Protein AF-0000000066664751 (afdb_homodimer)

Foldseek 3Di:
DPPPPPPPPWDWDWAWDADPQETWWIWIFQDDDDDLVVVLVVQLVVQLVLLDPRHHDFKWKWFWDQDDDPDDDPRTRTIIGTDFHCDDPGHQAFQQCQVPPGQKMKIKGYLVRDDDPDPVQSSKIKMKMWGDADVVVVAAIKMKIWIAHNVSDTPDIDIDTRDDQCPDPRSVSVVRNNHD/DPPPPPPPPWDWDWAWDADPQETWWIWIFQDDDDDLVSVLVVQLVVQLVLLDPRHHDFKWKWFWDQDDDPDDDPRTRTIIGTDFHCDDPGHAAFQQCQVPPGQKMKIKGYLVRDDDPDPVQSSKIKMKMWGDADVVVVAAIKMKIWIDHNVSDTPDIDIDTRDDQVPDPRSVSVVRNNHD

Secondary structure (DSSP, 8-state):
-------TTPPPEEEEEEETTEEEEEEEESS---SHHHHHHHHHHHHHHHTSTTT--S-EEEEEE-PPPSSPPTTEEEEEEEEEESSSTTBPPTTTTSSS--S-EEEEE-GGG---SSGGGTT-EEEEEEE---GGGTPPPEEEEEEE-TTS-EEEEEEEES--GGGSHHHHHHHHHH--/-------TTPPPEEEEEEETTEEEEEEEESS---SHHHHHHHHHHHHHHHTSTTT--S-EEEEEE-PPPSSPPTTEEEEEEEEEESSSTTBPPTTTTSSS--S-EEEEE-GGG---SSGGGTT-EEEEEEE---GGGTPPPEEEEEEE-TTS-EEEEEEEES--GGGSHHHHHHHHHH--

Organism: Nocardia brasiliensis (strain ATCC 700358 / HUJEG-1) (NCBI:txid1133849)

Sequence (360 aa):
MTGGTMRTNEPIGITPFQARGSLRGFVISGRWPDTTKEWAQVLVLAVRVASMPGLLATSTVFGVREDLPDDPAPGTVGLVMAEGTVLGEEALTPGRFAGHVPTALLMLHPPSETKPTLPECAGAASGCVLLPGVPHLGLEHRAAWAEAESDGTVTSLVSRVGLDPISDPDTAVLAMLLAAMTGGTMRTNEPIGITPFQARGSLRGFVISGRWPDTTKEWAQVLVLAVRVASMPGLLATSTVFGVREDLPDDPAPGTVGLVMAEGTVLGEEALTPGRFAGHVPTALLMLHPPSETKPTLPECAGAASGCVLLPGVPHLGLEHRAAWAEAESDGTVTSLVSRVGLDPISDPDTAVLAMLLAA

Solvent-accessible surface area (backbone atoms only — not comparable to full-atom values): 19140 Å² total; per-residue (Å²): 133,81,72,75,72,76,65,88,79,58,66,66,43,77,42,77,45,63,55,97,66,28,59,41,33,30,42,30,20,65,43,77,72,86,46,70,68,48,44,41,52,52,46,46,53,51,16,27,54,28,20,35,88,68,30,35,90,53,48,33,32,28,36,52,35,70,74,68,65,97,79,59,61,89,56,56,56,28,34,36,32,58,72,34,24,74,61,72,95,56,33,63,54,75,26,71,28,38,92,60,70,50,76,35,38,33,38,40,18,12,28,93,68,33,82,52,81,44,87,90,38,66,56,20,5,19,32,37,40,40,33,68,36,45,64,94,74,69,35,53,30,30,38,28,37,33,28,14,24,62,91,61,50,70,67,30,30,47,60,44,72,62,56,63,48,75,79,37,74,68,45,29,54,54,45,40,25,44,35,114,134,81,72,76,71,78,65,88,78,59,66,66,42,78,41,77,44,65,56,98,66,28,60,40,34,31,43,30,20,64,42,78,72,87,47,71,67,47,44,42,52,51,46,45,53,51,16,26,53,29,20,35,86,66,30,35,91,53,46,33,33,28,35,50,34,70,75,67,66,97,78,59,62,89,55,57,56,26,34,36,32,59,71,32,25,75,62,72,94,57,32,63,53,75,25,71,28,37,90,60,71,50,75,35,39,33,39,38,20,12,29,92,67,33,82,51,82,43,87,89,38,67,56,20,4,20,32,38,40,40,33,69,37,46,63,94,74,68,35,52,31,30,37,29,39,34,28,15,23,62,88,60,50,72,69,30,30,48,57,44,71,61,55,64,48,74,79,36,73,67,45,29,54,53,46,40,25,45,37,113

Structure (mmCIF, N/CA/C/O backbone):
data_AF-0000000066664751-model_v1
#
loop_
_entity.id
_entity.type
_entity.pdbx_description
1 polymer Peptidase
#
loop_
_atom_site.group_PDB
_atom_site.id
_atom_site.type_symbol
_atom_site.label_atom_id
_atom_site.label_alt_id
_atom_site.label_comp_id
_atom_site.label_asym_id
_atom_site.label_entity_id
_atom_site.label_seq_id
_atom_site.pdbx_PDB_ins_code
_atom_site.Cartn_x
_atom_site.Cartn_y
_atom_site.Cartn_z
_atom_site.occupancy
_atom_site.B_iso_or_equiv
_atom_site.auth_seq_id
_atom_site.auth_comp_id
_atom_site.auth_asym_id
_atom_site.auth_atom_id
_atom_site.pdbx_PDB_model_num
ATOM 1 N N . MET A 1 1 ? -33.531 27.375 0.125 1 27.02 1 MET A N 1
ATOM 2 C CA . MET A 1 1 ? -32.75 26.422 0.915 1 27.02 1 MET A CA 1
ATOM 3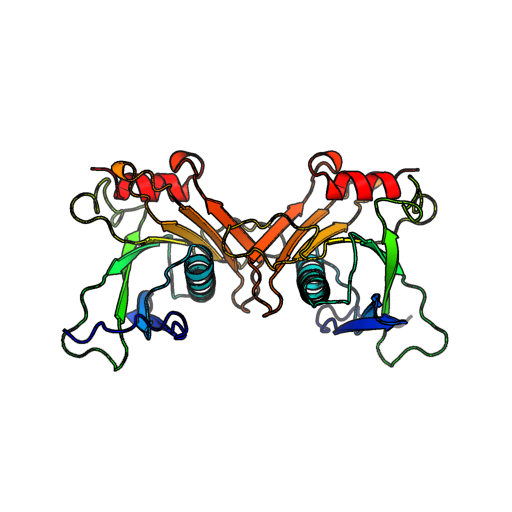 C C . MET A 1 1 ? -32.188 25.328 0.032 1 27.02 1 MET A C 1
ATOM 5 O O . MET A 1 1 ? -32.875 24.344 -0.264 1 27.02 1 MET A O 1
ATOM 9 N N . THR A 1 2 ? -31.594 25.719 -1.111 1 31.39 2 THR A N 1
ATOM 10 C CA . THR A 1 2 ? -31.031 24.859 -2.15 1 31.39 2 THR A CA 1
ATOM 11 C C . THR A 1 2 ? -29.984 23.922 -1.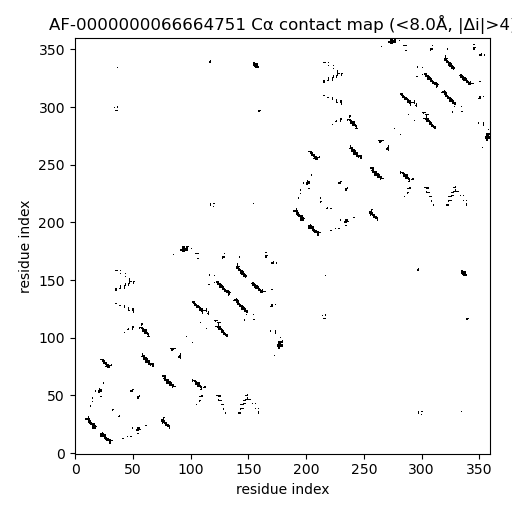566 1 31.39 2 THR A C 1
ATOM 13 O O . THR A 1 2 ? -29.031 24.375 -0.927 1 31.39 2 THR A O 1
ATOM 16 N N . GLY A 1 3 ? -30.469 22.797 -0.986 1 28.88 3 GLY A N 1
ATOM 17 C CA . GLY A 1 3 ? -29.625 21.703 -0.519 1 28.88 3 GLY A CA 1
ATOM 18 C C . GLY A 1 3 ? -28.469 21.422 -1.446 1 28.88 3 GLY A C 1
ATOM 19 O O . GLY A 1 3 ? -28.672 21.109 -2.621 1 28.88 3 GLY A O 1
ATOM 20 N N . GLY A 1 4 ? -27.375 22.219 -1.289 1 34.31 4 GLY A N 1
ATOM 21 C CA . GLY A 1 4 ? -26.172 21.859 -2.033 1 34.31 4 GLY A CA 1
ATOM 22 C C . GLY A 1 4 ? -25.922 20.359 -2.064 1 34.31 4 GLY A C 1
ATOM 23 O O . GLY A 1 4 ? -25.766 19.734 -1.017 1 34.31 4 GLY A O 1
ATOM 24 N N . THR A 1 5 ? -26.547 19.641 -3.012 1 34.5 5 THR A N 1
ATOM 25 C CA . THR A 1 5 ? -26.281 18.234 -3.293 1 34.5 5 THR A CA 1
ATOM 26 C C . THR A 1 5 ? -24.781 17.953 -3.172 1 34.5 5 THR A C 1
ATOM 28 O O . THR A 1 5 ? -23.969 18.562 -3.863 1 34.5 5 THR A O 1
ATOM 31 N N . MET A 1 6 ? -24.25 17.75 -1.982 1 35.03 6 MET A N 1
ATOM 32 C CA . MET A 1 6 ? -22.922 17.156 -1.812 1 35.03 6 MET A CA 1
ATOM 33 C C . MET A 1 6 ? -22.656 16.125 -2.91 1 35.03 6 MET A C 1
ATOM 35 O O . MET A 1 6 ? -23.359 15.125 -3.021 1 35.03 6 MET A O 1
ATOM 39 N N . ARG A 1 7 ? -22.406 16.484 -4.117 1 41.03 7 ARG A N 1
ATOM 40 C CA . ARG A 1 7 ? -22.031 15.625 -5.242 1 41.03 7 ARG A CA 1
ATOM 41 C C . ARG A 1 7 ? -20.922 14.656 -4.852 1 41.03 7 ARG A C 1
ATOM 43 O O . ARG A 1 7 ? -19.766 15.055 -4.723 1 41.03 7 ARG A O 1
ATOM 50 N N . THR A 1 8 ? -21.172 13.609 -4.176 1 51.25 8 THR A N 1
ATOM 51 C CA . THR A 1 8 ? -20.406 12.438 -3.748 1 51.25 8 THR A CA 1
ATOM 52 C C . THR A 1 8 ? -19.391 12.039 -4.809 1 51.25 8 THR A C 1
ATOM 54 O O . THR A 1 8 ? -18.438 11.312 -4.516 1 51.25 8 THR A O 1
ATOM 57 N N . ASN A 1 9 ? -19.531 12.617 -6.078 1 63.34 9 ASN A N 1
ATOM 58 C CA . ASN A 1 9 ? -18.766 12.016 -7.168 1 63.34 9 ASN A CA 1
ATOM 59 C C . ASN A 1 9 ? -17.719 12.969 -7.719 1 63.34 9 ASN A C 1
ATOM 61 O O . ASN A 1 9 ? -17.172 12.75 -8.805 1 63.34 9 ASN A O 1
ATOM 65 N N . GLU A 1 10 ? -17.547 14.109 -7.027 1 77.88 10 GLU A N 1
ATOM 66 C CA . GLU A 1 10 ? -16.578 15.031 -7.609 1 77.88 10 GLU A CA 1
ATOM 67 C C . GLU A 1 10 ? -15.156 14.617 -7.27 1 77.88 10 GLU A C 1
ATOM 69 O O . GLU A 1 10 ? -14.875 14.211 -6.141 1 77.88 10 GLU A O 1
ATOM 74 N N . PRO A 1 11 ? -14.289 14.719 -8.273 1 89.94 11 PRO A N 1
ATOM 75 C CA . PRO A 1 11 ? -12.891 14.352 -8.031 1 89.94 11 PRO A CA 1
ATOM 76 C C . PRO A 1 11 ? -12.195 15.289 -7.051 1 89.94 11 PRO A C 1
ATOM 78 O O . PRO A 1 11 ? -12.523 16.484 -6.992 1 89.94 11 PRO A O 1
ATOM 81 N N . ILE A 1 12 ? -11.414 14.859 -6.242 1 92.56 12 ILE A N 1
ATOM 82 C CA . ILE A 1 12 ? -10.594 15.617 -5.305 1 92.56 12 ILE A CA 1
ATOM 83 C C . ILE A 1 12 ? -9.297 16.031 -5.977 1 92.56 12 ILE A C 1
ATOM 85 O O . ILE A 1 12 ? -8.539 15.195 -6.469 1 92.56 12 ILE A O 1
ATOM 89 N N . GLY A 1 13 ? -9.039 17.297 -6.09 1 94.5 13 GLY A N 1
ATOM 90 C CA . GLY A 1 13 ? -7.754 17.812 -6.547 1 94.5 13 GLY A CA 1
ATOM 91 C C . GLY A 1 13 ? -6.797 18.125 -5.414 1 94.5 13 GLY A C 1
ATOM 92 O O . GLY A 1 13 ? -7.211 18.641 -4.371 1 94.5 13 GLY A O 1
ATOM 93 N N . ILE A 1 14 ? -5.598 17.781 -5.539 1 94.12 14 ILE A N 1
ATOM 94 C CA . ILE A 1 14 ? -4.562 18.047 -4.547 1 94.12 14 ILE A CA 1
ATOM 95 C C . ILE A 1 14 ? -3.34 18.656 -5.227 1 94.12 14 ILE A C 1
ATOM 97 O O . ILE A 1 14 ? -2.734 18.031 -6.102 1 94.12 14 ILE A O 1
ATOM 101 N N . THR A 1 15 ? -2.961 19.844 -4.816 1 94.75 15 THR A N 1
ATOM 102 C CA . THR A 1 15 ? -1.829 20.547 -5.422 1 94.75 15 THR A CA 1
ATOM 103 C C . THR A 1 15 ? -0.867 21.047 -4.348 1 94.75 15 THR A C 1
ATOM 105 O O . THR A 1 15 ? -1.229 21.891 -3.527 1 94.75 15 THR A O 1
ATOM 108 N N . PRO A 1 16 ? 0.333 20.531 -4.41 1 95.75 16 PRO A N 1
ATOM 109 C CA . PRO A 1 16 ? 1.313 21.047 -3.447 1 95.75 16 PRO A CA 1
ATOM 110 C C . PRO A 1 16 ? 1.759 22.469 -3.75 1 95.75 16 PRO A C 1
ATOM 112 O O . PRO A 1 16 ? 1.664 22.922 -4.895 1 95.75 16 PRO A O 1
ATOM 115 N N . PHE A 1 17 ? 2.102 23.219 -2.676 1 94.38 17 PHE A N 1
ATOM 116 C CA . PHE A 1 17 ? 2.721 24.516 -2.871 1 94.38 17 PHE A CA 1
ATOM 117 C C . PHE A 1 17 ? 3.875 24.719 -1.897 1 94.38 17 PHE A C 1
ATOM 119 O O . PHE A 1 17 ? 3.926 24.094 -0.844 1 94.38 17 PHE A O 1
ATOM 126 N N . GLN A 1 18 ? 4.863 25.391 -2.322 1 93.12 18 GLN A N 1
ATOM 127 C CA . GLN A 1 18 ? 6.074 25.609 -1.538 1 93.12 18 GLN A CA 1
ATOM 128 C C . GLN A 1 18 ? 6.352 27.109 -1.358 1 93.12 18 GLN A C 1
ATOM 130 O O . GLN A 1 18 ? 5.824 27.938 -2.105 1 93.12 18 GLN A O 1
ATOM 135 N N . ALA A 1 19 ? 6.98 27.391 -0.343 1 90.06 19 ALA A N 1
ATOM 136 C CA . ALA A 1 19 ? 7.512 28.734 -0.093 1 90.06 19 ALA A CA 1
ATOM 137 C C . ALA A 1 19 ? 8.969 28.656 0.36 1 90.06 19 ALA A C 1
ATOM 139 O O . ALA A 1 19 ? 9.312 27.891 1.253 1 90.06 19 ALA A O 1
ATOM 140 N N . ARG A 1 20 ? 9.805 29.516 -0.312 1 90.69 20 ARG A N 1
ATOM 141 C CA . ARG A 1 20 ? 11.227 29.594 0.009 1 90.69 20 ARG A CA 1
ATOM 142 C C . ARG A 1 20 ? 11.891 28.219 -0.069 1 90.69 20 ARG A C 1
ATOM 144 O O . ARG A 1 20 ? 12.672 27.859 0.808 1 90.69 20 ARG A O 1
ATOM 151 N N . GLY A 1 21 ? 11.391 27.312 -0.975 1 90 21 GLY A N 1
ATOM 152 C CA . GLY A 1 21 ? 12.039 26.047 -1.295 1 90 21 GLY A CA 1
ATOM 153 C C . GLY A 1 21 ? 11.586 24.906 -0.409 1 90 21 GLY A C 1
ATOM 154 O O . GLY A 1 21 ? 12.117 23.797 -0.497 1 90 21 GLY A O 1
ATOM 155 N N . SER A 1 22 ? 10.703 25.203 0.451 1 93.31 22 SER A N 1
ATOM 156 C CA . SER A 1 22 ? 10.211 24.141 1.334 1 93.31 22 SER A CA 1
ATOM 157 C C . SER A 1 22 ? 8.719 23.906 1.132 1 93.31 22 SER A C 1
ATOM 159 O O . SER A 1 22 ? 7.969 24.844 0.857 1 93.31 22 SER A O 1
ATOM 161 N N . LEU A 1 23 ? 8.336 22.703 1.309 1 96.44 23 LEU A N 1
ATOM 162 C CA . LEU A 1 23 ? 6.926 22.359 1.221 1 96.44 23 LEU A CA 1
ATOM 163 C C . LEU A 1 23 ? 6.125 23.062 2.316 1 96.44 23 LEU A C 1
ATOM 165 O O . LEU A 1 23 ? 6.414 22.891 3.504 1 96.44 23 LEU A O 1
ATOM 169 N N . ARG A 1 24 ? 5.094 23.781 1.875 1 95.88 24 ARG A N 1
ATOM 170 C CA . ARG A 1 24 ? 4.316 24.531 2.855 1 95.88 24 ARG A CA 1
ATOM 171 C C . ARG A 1 24 ? 2.92 23.953 3.018 1 95.88 24 ARG A C 1
ATOM 173 O O . ARG A 1 24 ? 2.23 24.234 3.998 1 95.88 24 ARG A O 1
ATOM 180 N N . GLY A 1 25 ? 2.578 23.219 2.002 1 96.56 25 GLY A N 1
ATOM 181 C CA . GLY A 1 25 ? 1.252 22.641 2.141 1 96.56 25 GLY A CA 1
ATOM 182 C C . GLY A 1 25 ? 0.673 22.156 0.826 1 96.56 25 GLY A C 1
ATOM 183 O O . GLY A 1 25 ? 1.412 21.891 -0.125 1 96.56 25 GLY A O 1
ATOM 184 N N . PHE A 1 26 ? -0.655 21.891 0.798 1 96.12 26 PHE A N 1
ATOM 185 C CA . PHE A 1 26 ? -1.421 21.391 -0.341 1 96.12 26 PHE A CA 1
ATOM 186 C C . PHE A 1 26 ? -2.742 22.141 -0.469 1 96.12 26 PHE A C 1
ATOM 188 O O . PHE A 1 26 ? -3.424 22.391 0.53 1 96.12 26 PHE A O 1
ATOM 195 N N . VAL A 1 27 ? -3.059 22.516 -1.691 1 94.81 27 VAL A N 1
ATOM 196 C CA . VAL A 1 27 ? -4.379 23.047 -1.993 1 94.81 27 VAL A CA 1
ATOM 197 C C . VAL A 1 27 ? -5.344 21.906 -2.318 1 94.81 27 VAL A C 1
ATOM 199 O O . VAL A 1 27 ? -5.027 21.031 -3.123 1 94.81 27 VAL A O 1
ATOM 202 N N . ILE A 1 28 ? -6.395 21.859 -1.661 1 95.06 28 ILE A N 1
ATOM 203 C CA . ILE A 1 28 ? -7.441 20.875 -1.939 1 95.06 28 ILE A CA 1
ATOM 204 C C . ILE A 1 28 ? -8.555 21.531 -2.748 1 95.06 28 ILE A C 1
ATOM 206 O O . ILE A 1 28 ? -9.062 22.594 -2.375 1 95.06 28 ILE A O 1
ATOM 210 N N . SER A 1 29 ? -8.945 20.938 -3.84 1 94 29 SER A N 1
ATOM 211 C CA . SER A 1 29 ? -9.992 21.469 -4.699 1 94 29 SER A CA 1
ATOM 212 C C . SER A 1 29 ? -11.086 20.438 -4.961 1 94 29 SER A C 1
ATOM 214 O O . SER A 1 29 ? -10.867 19.234 -4.781 1 94 29 SER A O 1
ATOM 216 N N . GLY A 1 30 ? -12.328 20.922 -5.426 1 93.81 30 GLY A N 1
ATOM 217 C CA . GLY A 1 30 ? -13.477 20.062 -5.637 1 93.81 30 GLY A CA 1
ATOM 218 C C . GLY A 1 30 ? -14.25 19.766 -4.363 1 93.81 30 GLY A C 1
ATOM 219 O O . GLY A 1 30 ? -15.219 20.453 -4.047 1 93.81 30 GLY A O 1
ATOM 220 N N . ARG A 1 31 ? -13.758 18.781 -3.559 1 93.81 31 ARG A N 1
ATOM 221 C CA . ARG A 1 31 ? -14.328 18.469 -2.254 1 93.81 31 ARG A CA 1
ATOM 222 C C . ARG A 1 31 ? -13.266 17.906 -1.312 1 93.81 31 ARG A C 1
ATOM 224 O O . ARG A 1 31 ? -12.203 17.484 -1.754 1 93.81 31 ARG A O 1
ATOM 231 N N . TRP A 1 32 ? -13.578 17.922 -0.083 1 93.88 32 TRP A N 1
ATOM 232 C CA . TRP A 1 32 ? -12.711 17.281 0.9 1 93.88 32 TRP A CA 1
ATOM 233 C C . TRP A 1 32 ? -12.836 15.766 0.833 1 93.88 32 TRP A C 1
ATOM 235 O O . TRP A 1 32 ? -13.898 15.242 0.496 1 93.88 32 TRP A O 1
ATOM 245 N N . PRO A 1 33 ? -11.703 15.031 1.141 1 94.25 33 PRO A N 1
ATOM 246 C CA . PRO A 1 33 ? -11.875 13.586 1.328 1 94.25 33 PRO A CA 1
ATOM 247 C C . PRO A 1 33 ? -12.883 13.25 2.428 1 94.25 33 PRO A C 1
ATOM 249 O O . PRO A 1 33 ? -12.922 13.93 3.457 1 94.25 33 PRO A O 1
ATOM 252 N N . ASP A 1 34 ? -13.703 12.219 2.229 1 91.19 34 ASP A N 1
ATOM 253 C CA . ASP A 1 34 ? -14.758 11.898 3.18 1 91.19 34 ASP A CA 1
ATOM 254 C C . ASP A 1 34 ? -14.555 10.508 3.781 1 91.19 34 ASP A C 1
ATOM 256 O O . ASP A 1 34 ? -15.234 10.125 4.73 1 91.19 34 ASP A O 1
ATOM 260 N N . THR A 1 35 ? -13.648 9.703 3.277 1 92.44 35 THR A N 1
ATOM 261 C CA . THR A 1 35 ? -13.414 8.344 3.754 1 92.44 35 THR A CA 1
ATOM 262 C C . THR A 1 35 ? -11.945 8.141 4.102 1 92.44 35 THR A C 1
ATOM 264 O O . THR A 1 35 ? -11.094 8.945 3.729 1 92.44 35 THR A O 1
ATOM 267 N N . THR A 1 36 ? -11.68 7.102 4.867 1 94.06 36 THR A N 1
ATOM 268 C CA . THR A 1 36 ? -10.297 6.746 5.18 1 94.06 36 THR A CA 1
ATOM 269 C C . THR A 1 36 ? -9.523 6.426 3.908 1 94.06 36 THR A C 1
ATOM 271 O O . THR A 1 36 ? -8.367 6.828 3.766 1 94.06 36 THR A O 1
ATOM 274 N N . LYS A 1 37 ? -10.188 5.777 2.975 1 94.25 37 LYS A N 1
ATOM 275 C CA . LYS A 1 37 ? -9.562 5.441 1.698 1 94.25 37 LYS A CA 1
ATOM 276 C C . LYS A 1 37 ? -9.109 6.699 0.957 1 94.25 37 LYS A C 1
ATOM 278 O O . LYS A 1 37 ? -7.992 6.758 0.445 1 94.25 37 LYS A O 1
ATOM 283 N N . GLU A 1 38 ? -9.977 7.652 0.902 1 95.06 38 GLU A N 1
ATOM 284 C CA . GLU A 1 38 ? -9.656 8.891 0.191 1 95.06 38 GLU A CA 1
ATOM 285 C C . GLU A 1 38 ? -8.516 9.633 0.865 1 95.06 38 GLU A C 1
ATOM 287 O O . GLU A 1 38 ? -7.629 10.164 0.19 1 95.06 38 GLU A O 1
ATOM 292 N N . TRP A 1 39 ? -8.508 9.695 2.156 1 96.5 39 TRP A N 1
ATOM 293 C CA . TRP A 1 39 ? -7.43 10.352 2.883 1 96.5 39 TRP A CA 1
ATOM 294 C C . TRP A 1 39 ? -6.113 9.594 2.703 1 96.5 39 TRP A C 1
ATOM 296 O O . TRP A 1 39 ? -5.043 10.203 2.668 1 96.5 39 TRP A O 1
ATOM 306 N N . ALA A 1 40 ? -6.219 8.25 2.695 1 97.06 40 ALA A N 1
ATOM 307 C CA . ALA A 1 40 ? -5.027 7.461 2.406 1 97.06 40 ALA A CA 1
ATOM 308 C C . ALA A 1 40 ? -4.438 7.828 1.047 1 97.06 40 ALA A C 1
ATOM 310 O O . ALA A 1 40 ? -3.217 7.906 0.892 1 97.06 40 ALA A O 1
ATOM 311 N N . GLN A 1 41 ? -5.301 8.078 0.075 1 95.06 41 GLN A N 1
ATOM 312 C CA . GLN A 1 41 ? -4.836 8.477 -1.248 1 95.06 41 GLN A CA 1
ATOM 313 C C . GLN A 1 41 ? -4.199 9.859 -1.211 1 95.06 41 GLN A C 1
ATOM 315 O O . GLN A 1 41 ? -3.211 10.117 -1.901 1 95.06 41 GLN A O 1
ATOM 320 N N . VAL A 1 42 ? -4.773 10.758 -0.476 1 96.62 42 VAL A N 1
ATOM 321 C CA . VAL A 1 42 ? -4.176 12.07 -0.266 1 96.62 42 VAL A CA 1
ATOM 322 C C . VAL A 1 42 ? -2.795 11.922 0.364 1 96.62 42 VAL A C 1
ATOM 324 O O . VAL A 1 42 ? -1.838 12.57 -0.057 1 96.62 42 VAL A O 1
ATOM 327 N N . LEU A 1 43 ? -2.686 11.047 1.371 1 98.19 43 LEU A N 1
ATOM 328 C CA . LEU A 1 43 ? -1.417 10.805 2.051 1 98.19 43 LEU A CA 1
ATOM 329 C C . LEU A 1 43 ? -0.368 10.281 1.075 1 98.19 43 LEU A C 1
ATOM 331 O O . LEU A 1 43 ? 0.785 10.719 1.104 1 98.19 43 LEU A O 1
ATOM 335 N N . VAL A 1 44 ? -0.782 9.352 0.258 1 97.62 44 VAL A N 1
ATOM 336 C CA . VAL A 1 44 ? 0.144 8.781 -0.716 1 97.62 44 VAL A CA 1
ATOM 337 C C . VAL A 1 44 ? 0.734 9.891 -1.581 1 97.62 44 VAL A C 1
ATOM 339 O O . VAL A 1 44 ? 1.945 9.93 -1.808 1 97.62 44 VAL A O 1
ATOM 342 N N . LEU A 1 45 ? -0.081 10.781 -2.049 1 96.31 45 LEU A N 1
ATOM 343 C CA . LEU A 1 45 ? 0.391 11.891 -2.869 1 96.31 45 LEU A CA 1
ATOM 344 C C . LEU A 1 45 ? 1.33 12.789 -2.074 1 96.31 45 LEU A C 1
ATOM 346 O O . LEU A 1 45 ? 2.375 13.211 -2.582 1 96.31 45 LEU A O 1
ATOM 350 N N . ALA A 1 46 ? 0.958 13.086 -0.886 1 97.69 46 ALA A N 1
ATOM 351 C CA . ALA A 1 46 ? 1.776 13.945 -0.034 1 97.69 46 ALA A CA 1
ATOM 352 C C . ALA A 1 46 ? 3.148 13.328 0.214 1 97.69 46 ALA A C 1
ATOM 354 O O . ALA A 1 46 ? 4.168 14.023 0.172 1 97.69 46 ALA A O 1
ATOM 355 N N . VAL A 1 47 ? 3.168 12.062 0.468 1 98.25 47 VAL A N 1
ATOM 356 C CA . VAL A 1 47 ? 4.406 11.336 0.722 1 98.25 47 VAL A CA 1
ATOM 357 C C . VAL A 1 47 ? 5.289 11.367 -0.524 1 98.25 47 VAL A C 1
ATOM 359 O O . VAL A 1 47 ? 6.508 11.523 -0.427 1 98.25 47 VAL A O 1
ATOM 362 N N . ARG A 1 48 ? 4.652 11.188 -1.67 1 96.69 48 ARG A N 1
ATOM 363 C CA . ARG A 1 48 ? 5.406 11.281 -2.914 1 96.69 48 ARG A CA 1
ATOM 364 C C . ARG A 1 48 ? 6.09 12.641 -3.035 1 96.69 48 ARG A C 1
ATOM 366 O O . ARG A 1 48 ? 7.258 12.719 -3.426 1 96.69 48 ARG A O 1
ATOM 373 N N . VAL A 1 49 ? 5.379 13.672 -2.723 1 96.56 49 VAL A N 1
ATOM 374 C CA . VAL A 1 49 ? 5.941 15.016 -2.773 1 96.56 49 VAL A CA 1
ATOM 375 C C . VAL A 1 49 ? 7.082 15.141 -1.766 1 96.56 49 VAL A C 1
ATOM 377 O O . VAL A 1 49 ? 8.133 15.695 -2.078 1 96.56 49 VAL A O 1
ATOM 380 N N . ALA A 1 50 ? 6.895 14.555 -0.597 1 97.06 50 ALA A N 1
ATOM 381 C CA . ALA A 1 50 ? 7.891 14.617 0.472 1 97.06 50 ALA A CA 1
ATOM 382 C C . ALA A 1 50 ? 9.156 13.867 0.087 1 97.06 50 ALA A C 1
ATOM 384 O O . ALA A 1 50 ? 10.219 14.086 0.68 1 97.06 50 ALA A O 1
ATOM 385 N N . SER A 1 51 ? 9.031 12.93 -0.807 1 96.38 51 SER A N 1
ATOM 386 C CA . SER A 1 51 ? 10.18 12.125 -1.212 1 96.38 51 SER A CA 1
ATOM 387 C C . SER A 1 51 ? 11.102 12.906 -2.141 1 96.38 51 SER A C 1
ATOM 389 O O . SER A 1 51 ? 12.25 12.508 -2.363 1 96.38 51 SER A O 1
ATOM 391 N N . MET A 1 52 ? 10.547 13.969 -2.711 1 94.19 52 MET A N 1
ATOM 392 C CA . MET A 1 52 ? 11.344 14.773 -3.631 1 94.19 52 MET A CA 1
ATOM 393 C C . MET A 1 52 ? 12.422 15.547 -2.881 1 94.19 52 MET A C 1
ATOM 395 O O . MET A 1 52 ? 12.164 16.125 -1.823 1 94.19 52 MET A O 1
ATOM 399 N N . PRO A 1 53 ? 13.617 15.594 -3.371 1 90.44 53 PRO A N 1
ATOM 400 C CA . PRO A 1 53 ? 14.719 16.266 -2.68 1 90.44 53 PRO A CA 1
ATOM 401 C C . PRO A 1 53 ? 14.445 17.75 -2.447 1 90.44 53 PRO A C 1
ATOM 403 O O . PRO A 1 53 ? 13.961 18.438 -3.346 1 90.44 53 PRO A O 1
ATOM 406 N N . GLY A 1 54 ? 14.664 18.172 -1.234 1 91.12 54 GLY A N 1
ATOM 407 C CA . GLY A 1 54 ? 14.688 19.594 -0.93 1 91.12 54 GLY A CA 1
ATOM 408 C C . GLY A 1 54 ? 13.352 20.125 -0.463 1 91.12 54 GLY A C 1
ATOM 409 O O . GLY A 1 54 ? 13.266 21.234 0.068 1 91.12 54 GLY A O 1
ATOM 410 N N . LEU A 1 55 ? 12.312 19.438 -0.611 1 93.94 55 LEU A N 1
ATOM 411 C CA . LEU A 1 55 ? 10.992 19.969 -0.314 1 93.94 55 LEU A CA 1
ATOM 412 C C . LEU A 1 55 ? 10.664 19.828 1.169 1 93.94 55 LEU A C 1
ATOM 414 O O . LEU A 1 55 ? 9.992 20.688 1.749 1 93.94 55 LEU A O 1
ATOM 418 N N . LEU A 1 56 ? 11.094 18.766 1.738 1 95.19 56 LEU A N 1
ATOM 419 C CA . LEU A 1 56 ? 10.875 18.531 3.158 1 95.19 56 LEU A CA 1
ATOM 420 C C . LEU A 1 56 ? 12.18 18.188 3.861 1 95.19 56 LEU A C 1
ATOM 422 O O . LEU A 1 56 ? 12.805 17.156 3.564 1 95.19 56 LEU A O 1
ATOM 426 N N . ALA A 1 57 ? 12.586 18.938 4.773 1 92.81 57 ALA A N 1
ATOM 427 C CA . ALA A 1 57 ? 13.898 18.781 5.402 1 92.81 57 ALA A CA 1
ATOM 428 C C . ALA A 1 57 ? 13.836 17.797 6.566 1 92.81 57 ALA A C 1
ATOM 430 O O . ALA A 1 57 ? 14.781 17.047 6.805 1 92.81 57 ALA A O 1
ATOM 431 N N . THR A 1 58 ? 12.789 17.859 7.262 1 94.44 58 THR A N 1
ATOM 432 C CA . THR A 1 58 ? 12.625 17 8.43 1 94.44 58 THR A CA 1
ATOM 433 C C . THR A 1 58 ? 11.156 16.641 8.633 1 94.44 58 THR A C 1
ATOM 435 O O . THR A 1 58 ? 10.281 17.141 7.922 1 94.44 58 THR A O 1
ATOM 438 N N . SER A 1 59 ? 10.938 15.703 9.484 1 96.38 59 SER A N 1
ATOM 439 C CA . SER A 1 59 ? 9.57 15.305 9.812 1 96.38 59 SER A CA 1
ATOM 440 C C . SER A 1 59 ? 8.719 16.516 10.188 1 96.38 59 SER A C 1
ATOM 442 O O . SER A 1 59 ? 9.086 17.281 11.078 1 96.38 59 SER A O 1
ATOM 444 N N . THR A 1 60 ? 7.582 16.656 9.516 1 96.44 60 THR A N 1
ATOM 445 C CA . THR A 1 60 ? 6.738 17.828 9.664 1 96.44 60 THR A CA 1
ATOM 446 C C . THR A 1 60 ? 5.27 17.438 9.781 1 96.44 60 THR A C 1
ATOM 448 O O . THR A 1 60 ? 4.805 16.531 9.078 1 96.44 60 THR A O 1
ATOM 451 N N . VAL A 1 61 ? 4.582 18.156 10.664 1 97.19 61 VAL A N 1
ATOM 452 C CA . VAL A 1 61 ? 3.152 17.953 10.859 1 97.19 61 VAL A CA 1
ATOM 453 C C . VAL A 1 61 ? 2.361 18.938 10 1 97.19 61 VAL A C 1
ATOM 455 O O . VAL A 1 61 ? 2.707 20.109 9.922 1 97.19 61 VAL A O 1
ATOM 458 N N . PHE A 1 62 ? 1.334 18.391 9.32 1 96.94 62 PHE A N 1
ATOM 459 C CA . PHE A 1 62 ? 0.434 19.203 8.516 1 96.94 62 PHE A CA 1
ATOM 460 C C . PHE A 1 62 ? -0.996 19.109 9.031 1 96.94 62 PHE A C 1
ATOM 462 O O . PHE A 1 62 ? -1.455 18.031 9.406 1 96.94 62 PHE A O 1
ATOM 469 N N . GLY A 1 63 ? -1.665 20.219 9.047 1 95.94 63 GLY A N 1
ATOM 470 C CA . GLY A 1 63 ? -3.043 20.25 9.508 1 95.94 63 GLY A CA 1
ATOM 471 C C . GLY A 1 63 ? -4.004 20.812 8.484 1 95.94 63 GLY A C 1
ATOM 472 O O . GLY A 1 63 ? -3.641 21.703 7.707 1 95.94 63 GLY A O 1
ATOM 473 N N . VAL A 1 64 ? -5.195 20.266 8.492 1 94.19 64 VAL A N 1
ATOM 474 C CA . VAL A 1 64 ? -6.266 20.75 7.617 1 94.19 64 VAL A CA 1
ATOM 475 C C . VAL A 1 64 ? -6.734 22.125 8.078 1 94.19 64 VAL A C 1
ATOM 477 O O . VAL A 1 64 ? -6.953 22.344 9.273 1 94.19 64 VAL A O 1
ATOM 480 N N . ARG A 1 65 ? -6.816 22.969 7.117 1 90 65 ARG A N 1
ATOM 481 C CA . ARG A 1 65 ? -7.398 24.297 7.328 1 90 65 ARG A CA 1
ATOM 482 C C . ARG A 1 65 ? -8.555 24.547 6.359 1 90 65 ARG A C 1
ATOM 484 O O . ARG A 1 65 ? -8.344 24.625 5.148 1 90 65 ARG A O 1
ATOM 491 N N . GLU A 1 66 ? -9.664 24.703 6.902 1 83.62 66 GLU A N 1
ATOM 492 C CA . GLU A 1 66 ? -10.844 24.875 6.066 1 83.62 66 GLU A CA 1
ATOM 493 C C . GLU A 1 66 ? -11.062 26.344 5.734 1 83.62 66 GLU A C 1
ATOM 495 O O . GLU A 1 66 ? -11.828 26.688 4.828 1 83.62 66 GLU A O 1
ATOM 500 N N . ASP A 1 67 ? -10.297 27.203 6.395 1 78.81 67 ASP A N 1
ATOM 501 C CA . ASP A 1 67 ? -10.414 28.625 6.109 1 78.81 67 ASP A CA 1
ATOM 502 C C . ASP A 1 67 ? -9.633 29 4.848 1 78.81 67 ASP A C 1
ATOM 504 O O . ASP A 1 67 ? -8.445 28.703 4.738 1 78.81 67 ASP A O 1
ATOM 508 N N . LEU A 1 68 ? -10.367 29.516 3.863 1 80 68 LEU A N 1
ATOM 509 C CA . LEU A 1 68 ? -9.766 29.844 2.572 1 80 68 LEU A CA 1
ATOM 510 C C . LEU A 1 68 ? -9.164 31.234 2.59 1 80 68 LEU A C 1
ATOM 512 O O . LEU A 1 68 ? -9.617 32.125 3.336 1 80 68 LEU A O 1
ATOM 516 N N . PRO A 1 69 ? -8.039 31.297 1.729 1 78 69 PRO A N 1
ATOM 517 C CA . PRO A 1 69 ? -7.527 32.656 1.544 1 78 69 PRO A CA 1
ATOM 518 C C . PRO A 1 69 ? -8.531 33.562 0.852 1 78 69 PRO A C 1
ATOM 520 O O . PRO A 1 69 ? -9.562 33.125 0.36 1 78 69 PRO A O 1
ATOM 523 N N . ASP A 1 70 ? -8.352 34.875 0.859 1 78.62 70 ASP A N 1
ATOM 524 C CA . ASP A 1 70 ? -9.281 35.875 0.341 1 78.62 70 ASP A CA 1
ATOM 525 C C . ASP A 1 70 ? -9.57 35.625 -1.139 1 78.62 70 ASP A C 1
ATOM 527 O O . ASP A 1 70 ? -10.695 35.844 -1.595 1 78.62 70 ASP A O 1
ATOM 531 N N . ASP A 1 71 ? -8.594 35.188 -1.941 1 82.19 71 ASP A N 1
ATOM 532 C CA . ASP A 1 71 ? -8.805 34.938 -3.367 1 82.19 71 ASP A CA 1
ATOM 533 C C . ASP A 1 71 ? -8.32 33.562 -3.77 1 82.19 71 ASP A C 1
ATOM 535 O O . ASP A 1 71 ? -7.344 33.406 -4.512 1 82.19 71 ASP A O 1
ATOM 539 N N . PRO A 1 72 ? -9.117 32.656 -3.328 1 78.06 72 PRO A N 1
ATOM 540 C CA . PRO A 1 72 ? -8.664 31.312 -3.635 1 78.06 72 PRO A CA 1
ATOM 541 C C . PRO A 1 72 ? -8.914 30.922 -5.09 1 78.06 72 PRO A C 1
ATOM 543 O O . PRO A 1 72 ? -9.797 31.484 -5.742 1 78.06 72 PRO A O 1
ATOM 546 N N . ALA A 1 73 ? -8.094 30.125 -5.633 1 81.25 73 ALA A N 1
ATOM 547 C CA . ALA A 1 73 ? -8.359 29.562 -6.957 1 81.25 73 ALA A CA 1
ATOM 548 C C . ALA A 1 73 ? -9.742 28.922 -7.016 1 81.25 73 ALA A C 1
ATOM 550 O O . ALA A 1 73 ? -10.219 28.375 -6.016 1 81.25 73 ALA A O 1
ATOM 551 N N . PRO A 1 74 ? -10.391 29.062 -8.195 1 82.12 74 PRO A N 1
ATOM 552 C CA . PRO A 1 74 ? -11.711 28.453 -8.352 1 82.12 74 PRO A CA 1
ATOM 553 C C . PRO A 1 74 ? -11.727 26.969 -7.973 1 82.12 74 PRO A C 1
ATOM 555 O O . PRO A 1 74 ? -10.82 26.219 -8.359 1 82.12 74 PRO A O 1
ATOM 558 N N . GLY A 1 75 ? -12.672 26.656 -7.164 1 89.56 75 GLY A N 1
ATOM 559 C CA . GLY A 1 75 ? -12.883 25.25 -6.816 1 89.56 75 GLY A CA 1
ATOM 560 C C . GLY A 1 75 ? -12.156 24.844 -5.555 1 89.56 75 GLY A C 1
ATOM 561 O O . GLY A 1 75 ? -12.289 23.703 -5.102 1 89.56 75 GLY A O 1
ATOM 562 N N . THR A 1 76 ? -11.352 25.766 -4.98 1 90.75 76 THR A N 1
ATOM 563 C CA . THR A 1 76 ? -10.617 25.469 -3.756 1 90.75 76 THR A CA 1
ATOM 564 C C . THR A 1 76 ? -11.578 25.266 -2.584 1 90.75 76 THR A C 1
ATOM 566 O O . THR A 1 76 ? -12.461 26.094 -2.359 1 90.75 76 THR A O 1
ATOM 569 N N . VAL A 1 77 ? -11.344 24.188 -1.873 1 91.88 77 VAL A N 1
ATOM 570 C CA . VAL A 1 77 ? -12.242 23.953 -0.753 1 91.88 77 VAL A CA 1
ATOM 571 C C . VAL A 1 77 ? -11.484 24.094 0.564 1 91.88 77 VAL A C 1
ATOM 573 O O . VAL A 1 77 ? -12.094 24.25 1.626 1 91.88 77 VAL A O 1
ATOM 576 N N . GLY A 1 78 ? -10.141 23.969 0.499 1 93.38 78 GLY A N 1
ATOM 577 C CA . GLY A 1 78 ? -9.344 24.156 1.705 1 93.38 78 GLY A CA 1
ATOM 578 C C . GLY A 1 78 ? -7.875 23.859 1.507 1 93.38 78 GLY A C 1
ATOM 579 O O . GLY A 1 78 ? -7.406 23.734 0.373 1 93.38 78 GLY A O 1
ATOM 580 N N . LEU A 1 79 ? -7.191 23.922 2.615 1 94.44 79 LEU A N 1
ATOM 581 C CA . LEU A 1 79 ? -5.742 23.75 2.588 1 94.44 79 LEU A CA 1
ATOM 582 C C . LEU A 1 79 ? -5.289 22.75 3.645 1 94.44 79 LEU A C 1
ATOM 584 O O . LEU A 1 79 ? -5.949 22.594 4.676 1 94.44 79 LEU A O 1
ATOM 588 N N . VAL A 1 80 ? -4.301 22.047 3.301 1 96.38 80 VAL A N 1
ATOM 589 C CA . VAL A 1 80 ? -3.484 21.328 4.281 1 96.38 80 VAL A CA 1
ATOM 590 C C . VAL A 1 80 ? -2.154 22.062 4.469 1 96.38 80 VAL A C 1
ATOM 592 O O . VAL A 1 80 ? -1.365 22.172 3.527 1 96.38 80 VAL A O 1
ATOM 595 N N . MET A 1 81 ? -1.9 22.484 5.707 1 95.56 81 MET A N 1
ATOM 596 C CA . MET A 1 81 ? -0.789 23.422 5.906 1 95.56 81 MET A CA 1
ATOM 597 C C . MET A 1 81 ? 0.251 22.812 6.852 1 95.56 81 MET A C 1
ATOM 599 O O . MET A 1 81 ? -0.098 22.156 7.832 1 95.56 81 MET A O 1
ATOM 603 N N . ALA A 1 82 ? 1.495 23.188 6.527 1 95.88 82 ALA A N 1
ATOM 604 C CA . ALA A 1 82 ? 2.564 22.828 7.453 1 95.88 82 ALA A CA 1
ATOM 605 C C . ALA A 1 82 ? 2.412 23.562 8.781 1 95.88 82 ALA A C 1
ATOM 607 O O . ALA A 1 82 ? 2.34 24.797 8.805 1 95.88 82 ALA A O 1
ATOM 608 N N . GLU A 1 83 ? 2.355 22.766 9.805 1 94.56 83 GLU A N 1
ATOM 609 C CA . GLU A 1 83 ? 2.137 23.359 11.125 1 94.56 83 GLU A CA 1
ATOM 610 C C . GLU A 1 83 ? 3.447 23.484 11.891 1 94.56 83 GLU A C 1
ATOM 612 O O . GLU A 1 83 ? 3.596 24.375 12.727 1 94.56 83 GLU A O 1
ATOM 617 N N . GLY A 1 84 ? 4.297 22.547 11.688 1 94.5 84 GLY A N 1
ATOM 618 C CA . GLY A 1 84 ? 5.574 22.547 12.383 1 94.5 84 GLY A CA 1
ATOM 619 C C . GLY A 1 84 ? 6.211 21.188 12.469 1 94.5 84 GLY A C 1
ATOM 620 O O . GLY A 1 84 ? 5.676 20.203 11.938 1 94.5 84 GLY A O 1
ATOM 621 N N . THR A 1 85 ? 7.395 21.141 13.086 1 93.81 85 THR A N 1
ATOM 622 C CA . THR A 1 85 ? 8.156 19.906 13.203 1 93.81 85 THR A CA 1
ATOM 623 C C . THR A 1 85 ? 7.828 19.188 14.508 1 93.81 85 THR A C 1
ATOM 625 O O . THR A 1 85 ? 7.098 19.719 15.352 1 93.81 85 THR A O 1
ATOM 628 N N . VAL A 1 86 ? 8.227 17.938 14.539 1 86.19 86 VAL A N 1
ATOM 629 C CA . VAL A 1 86 ? 7.965 17.141 15.734 1 86.19 86 VAL A CA 1
ATOM 630 C C . VAL A 1 86 ? 9.141 17.25 16.703 1 86.19 86 VAL A C 1
ATOM 632 O O . VAL A 1 86 ? 8.977 17.047 17.906 1 86.19 86 VAL A O 1
ATOM 635 N N . LEU A 1 87 ? 10.312 17.594 16.172 1 81.62 87 LEU A N 1
ATOM 636 C CA . LEU A 1 87 ? 11.508 17.719 16.984 1 81.62 87 LEU A CA 1
ATOM 637 C C . LEU A 1 87 ? 12.203 19.047 16.734 1 81.62 87 LEU A C 1
ATOM 639 O O . LEU A 1 87 ? 11.938 19.703 15.734 1 81.62 87 LEU A O 1
ATOM 643 N N . GLY A 1 88 ? 13.023 19.406 17.766 1 79.62 88 GLY A N 1
ATOM 644 C CA . GLY A 1 88 ? 13.852 20.594 17.594 1 79.62 88 GLY A CA 1
ATOM 645 C C . GLY A 1 88 ? 13.195 21.859 18.125 1 79.62 88 GLY A C 1
ATOM 646 O O . GLY A 1 88 ? 12.195 21.797 18.844 1 79.62 88 GLY A O 1
ATOM 647 N N . GLU A 1 89 ? 13.734 23 17.672 1 78.88 89 GLU A N 1
ATOM 648 C CA . GLU A 1 89 ? 13.328 24.312 18.172 1 78.88 89 GLU A CA 1
ATOM 649 C C . GLU A 1 89 ? 11.93 24.672 17.688 1 78.88 89 GLU A C 1
ATOM 651 O O . GLU A 1 89 ? 11.195 25.391 18.359 1 78.88 89 GLU A O 1
ATOM 656 N N . GLU A 1 90 ? 11.555 24.062 16.625 1 80.81 90 GLU A N 1
ATOM 657 C CA . GLU A 1 90 ? 10.258 24.375 16.031 1 80.81 90 GLU A CA 1
ATOM 658 C C . GLU A 1 90 ? 9.234 23.281 16.312 1 80.81 90 GLU A C 1
ATOM 660 O O . GLU A 1 90 ? 8.195 23.203 15.648 1 80.81 90 GLU A O 1
ATOM 665 N N . ALA A 1 91 ? 9.523 22.5 17.328 1 87.5 91 ALA A N 1
ATOM 666 C CA . ALA A 1 91 ? 8.641 21.375 17.641 1 87.5 91 ALA A CA 1
ATOM 667 C C . ALA A 1 91 ? 7.297 21.859 18.172 1 87.5 91 ALA A C 1
ATOM 669 O O . ALA A 1 91 ? 7.242 22.797 18.984 1 87.5 91 ALA A O 1
ATOM 670 N N . LEU A 1 92 ? 6.281 21.297 17.641 1 93.12 92 LEU A N 1
ATOM 671 C CA . LEU A 1 92 ? 4.93 21.609 18.094 1 93.12 92 LEU A CA 1
ATOM 672 C C . LEU A 1 92 ? 4.727 21.172 19.547 1 93.12 92 LEU A C 1
ATOM 674 O O . LEU A 1 92 ? 5.289 20.156 19.984 1 93.12 92 LEU A O 1
ATOM 678 N N . THR A 1 93 ? 3.982 21.922 20.266 1 91.56 93 THR A N 1
ATOM 679 C CA . THR A 1 93 ? 3.703 21.609 21.656 1 91.56 93 THR A CA 1
ATOM 680 C C . THR A 1 93 ? 2.465 20.734 21.781 1 91.56 93 THR A C 1
ATOM 682 O O . THR A 1 93 ? 1.538 20.844 20.969 1 91.56 93 THR A O 1
ATOM 685 N N . PRO A 1 94 ? 2.549 19.906 22.812 1 90.31 94 PRO A N 1
ATOM 686 C CA . PRO A 1 94 ? 1.345 19.109 23.062 1 90.31 94 PRO A CA 1
ATOM 687 C C . PRO A 1 94 ? 0.086 19.969 23.188 1 90.31 94 PRO A C 1
ATOM 689 O O . PRO A 1 94 ? 0.13 21.062 23.734 1 90.31 94 PRO A O 1
ATOM 692 N N . GLY A 1 95 ? -1.046 19.484 22.609 1 93.38 95 GLY A N 1
ATOM 693 C CA . GLY A 1 95 ? -2.322 20.172 22.703 1 93.38 95 GLY A CA 1
ATOM 694 C C . GLY A 1 95 ? -2.449 21.344 21.734 1 93.38 95 GLY A C 1
ATOM 695 O O . GLY A 1 95 ? -3.355 22.172 21.875 1 93.38 95 GLY A O 1
ATOM 696 N N . ARG A 1 96 ? -1.601 21.438 20.844 1 91.5 96 ARG A N 1
ATOM 697 C CA . ARG A 1 96 ? -1.584 22.531 19.875 1 91.5 96 ARG A CA 1
ATOM 698 C C . ARG A 1 96 ? -2.938 22.672 19.188 1 91.5 96 ARG A C 1
ATOM 700 O O . ARG A 1 96 ? -3.357 23.797 18.875 1 91.5 96 ARG A O 1
ATOM 707 N N . PHE A 1 97 ? -3.652 21.531 19.031 1 91.69 97 PHE A N 1
ATOM 708 C CA . PHE A 1 97 ? -4.902 21.547 18.266 1 91.69 97 PHE A CA 1
ATOM 709 C C . PHE A 1 97 ? -6.09 21.266 19.188 1 91.69 97 PHE A C 1
ATOM 711 O O . PHE A 1 97 ? -7.168 20.891 18.719 1 91.69 97 PHE A O 1
ATOM 718 N N . ALA A 1 98 ? -5.902 21.422 20.453 1 88.62 98 ALA A N 1
ATOM 719 C CA . ALA A 1 98 ? -6.934 21.078 21.438 1 88.62 98 ALA A CA 1
ATOM 720 C C . ALA A 1 98 ? -8.156 21.984 21.281 1 88.62 98 ALA A C 1
ATOM 722 O O . ALA A 1 98 ? -9.289 21.531 21.453 1 88.62 98 ALA A O 1
ATOM 723 N N . GLY A 1 99 ? -7.926 23.219 21.016 1 86.94 99 GLY A N 1
ATOM 724 C CA . GLY A 1 99 ? -9.023 24.156 20.906 1 86.94 99 GLY A CA 1
ATOM 725 C C . GLY A 1 99 ? -9.836 24 19.641 1 86.94 99 GLY A C 1
ATOM 726 O O . GLY A 1 99 ? -11.023 24.328 19.594 1 86.94 99 GLY A O 1
ATOM 727 N N . HIS A 1 100 ? -9.242 23.594 18.625 1 86.62 100 HIS A N 1
ATOM 728 C CA . HIS A 1 100 ? -9.867 23.328 17.328 1 86.62 100 HIS A CA 1
ATOM 729 C C . HIS A 1 100 ? -9.289 22.078 16.672 1 86.62 100 HIS A C 1
ATOM 731 O O . HIS A 1 100 ? -8.297 22.156 15.938 1 86.62 100 HIS A O 1
ATOM 737 N N . VAL A 1 101 ? -9.992 21.031 16.875 1 86.5 101 VAL A N 1
ATOM 738 C CA . VAL A 1 101 ? -9.508 19.766 16.359 1 86.5 101 VAL A CA 1
ATOM 739 C C . VAL A 1 101 ? -9.734 19.672 14.859 1 86.5 101 VAL A C 1
ATOM 741 O O . VAL A 1 101 ? -10.875 19.688 14.391 1 86.5 101 VAL A O 1
ATOM 744 N N . PRO A 1 102 ? -8.672 19.594 14.164 1 91.06 102 PRO A N 1
ATOM 745 C CA . PRO A 1 102 ? -8.836 19.469 12.719 1 91.06 102 PRO A CA 1
ATOM 746 C C . PRO A 1 102 ? -9.445 18.125 12.305 1 91.06 102 PRO A C 1
ATOM 748 O O . PRO A 1 102 ? -9.414 17.172 13.078 1 91.06 102 PRO A O 1
ATOM 751 N N . THR A 1 103 ? -10.023 18.125 11.062 1 91.62 103 THR A N 1
ATOM 752 C CA . THR A 1 103 ? -10.617 16.891 10.547 1 91.62 103 THR A CA 1
ATOM 753 C C . THR A 1 103 ? -9.547 15.836 10.297 1 91.62 103 THR A C 1
ATOM 755 O O . THR A 1 103 ? -9.812 14.641 10.414 1 91.62 103 THR A O 1
ATOM 758 N N . ALA A 1 104 ? -8.328 16.297 10.023 1 95.69 104 ALA A N 1
ATOM 759 C CA . ALA A 1 104 ? -7.211 15.375 9.773 1 95.69 104 ALA A CA 1
ATOM 760 C C . ALA A 1 104 ? -5.879 16.031 10.133 1 95.69 104 ALA A C 1
ATOM 762 O O . ALA A 1 104 ? -5.723 17.25 10.008 1 95.69 104 ALA A O 1
ATOM 763 N N . LEU A 1 105 ? -4.977 15.234 10.602 1 96.81 105 LEU A N 1
ATOM 764 C CA . LEU A 1 105 ? -3.584 15.609 10.82 1 96.81 105 LEU A CA 1
ATOM 765 C C . LEU A 1 105 ? -2.641 14.656 10.102 1 96.81 105 LEU A C 1
ATOM 767 O O . LEU A 1 105 ? -2.834 13.438 10.141 1 96.81 105 LEU A O 1
ATOM 771 N N . LEU A 1 106 ? -1.646 15.227 9.414 1 98.06 106 LEU A N 1
ATOM 772 C CA . LEU A 1 106 ? -0.667 14.406 8.711 1 98.06 106 LEU A CA 1
ATOM 773 C C . LEU A 1 106 ? 0.729 14.609 9.289 1 98.06 106 LEU A C 1
ATOM 775 O O . LEU A 1 106 ? 1.058 15.703 9.758 1 98.06 106 LEU A O 1
ATOM 779 N N . MET A 1 107 ? 1.445 13.625 9.305 1 98.12 107 MET A N 1
ATOM 780 C CA . MET A 1 107 ? 2.883 13.656 9.555 1 98.12 107 MET A CA 1
ATOM 781 C C . MET A 1 107 ? 3.654 13.094 8.367 1 98.12 107 MET A C 1
ATOM 783 O O . MET A 1 107 ? 3.402 11.961 7.938 1 98.12 107 MET A O 1
ATOM 787 N N . LEU A 1 108 ? 4.531 13.898 7.824 1 98.31 108 LEU A N 1
ATOM 788 C CA . LEU A 1 108 ? 5.344 13.469 6.691 1 98.31 108 LEU A CA 1
ATOM 789 C C . LEU A 1 108 ? 6.812 13.359 7.086 1 98.31 108 LEU A C 1
ATOM 791 O O . LEU A 1 108 ? 7.328 14.211 7.816 1 98.31 108 LEU A O 1
ATOM 795 N N . HIS A 1 109 ? 7.457 12.352 6.688 1 97.62 109 HIS A N 1
ATOM 796 C CA . HIS A 1 109 ? 8.883 12.109 6.883 1 97.62 109 HIS A CA 1
ATOM 797 C C . HIS A 1 109 ? 9.625 12.086 5.551 1 97.62 109 HIS A C 1
ATOM 799 O O . HIS A 1 109 ? 9.297 11.297 4.664 1 97.62 109 HIS A O 1
ATOM 805 N N . PRO A 1 110 ? 10.617 12.961 5.375 1 97.06 110 PRO A N 1
ATOM 806 C CA . PRO A 1 110 ? 11.477 12.836 4.195 1 97.06 110 PRO A CA 1
ATOM 807 C C . PRO A 1 110 ? 12.312 11.555 4.203 1 97.06 110 PRO A C 1
ATOM 809 O O . PRO A 1 110 ? 12.344 10.844 5.211 1 97.06 110 PRO A O 1
ATOM 812 N N . PRO A 1 111 ? 12.969 11.219 3.104 1 96.56 111 PRO A N 1
ATOM 813 C CA . PRO A 1 111 ? 13.75 9.977 3.031 1 96.56 111 PRO A CA 1
ATOM 814 C C . PRO A 1 111 ? 14.766 9.852 4.16 1 96.56 111 PRO A C 1
ATOM 816 O O . PRO A 1 111 ? 14.969 8.758 4.695 1 96.56 111 PRO A O 1
ATOM 819 N N . SER A 1 112 ? 15.336 10.93 4.637 1 94.94 112 SER A N 1
ATOM 820 C CA . SER A 1 112 ? 16.359 10.914 5.68 1 94.94 112 SER A CA 1
ATOM 821 C C . SER A 1 112 ? 15.758 10.531 7.031 1 94.94 112 SER A C 1
ATOM 823 O O . SER A 1 112 ? 16.484 10.156 7.953 1 94.94 112 SER A O 1
ATOM 825 N N . GLU A 1 113 ? 14.461 10.664 7.16 1 95.38 113 GLU A N 1
ATOM 826 C CA . GLU A 1 113 ? 13.789 10.359 8.422 1 95.38 113 GLU A CA 1
ATOM 827 C C . GLU A 1 113 ? 12.852 9.172 8.273 1 95.38 113 GLU A C 1
ATOM 829 O O . GLU A 1 113 ? 11.969 8.961 9.102 1 95.38 113 GLU A O 1
ATOM 834 N N . THR A 1 114 ? 13 8.461 7.18 1 95.56 114 THR A N 1
ATOM 835 C CA . THR A 1 114 ? 12.18 7.281 6.918 1 95.56 114 THR A CA 1
ATOM 836 C C . THR A 1 114 ? 13.016 6.008 7.031 1 95.56 114 THR A C 1
ATOM 838 O O . THR A 1 114 ? 14.117 5.934 6.496 1 95.56 114 THR A O 1
ATOM 841 N N . LYS A 1 115 ? 12.5 5.133 7.82 1 93.12 115 LYS A N 1
ATOM 842 C CA . LYS A 1 115 ? 13.039 3.777 7.785 1 93.12 115 LYS A CA 1
ATOM 843 C C . LYS A 1 115 ? 12.344 2.932 6.723 1 93.12 115 LYS A C 1
ATOM 845 O O . LYS A 1 115 ? 11.188 2.545 6.895 1 93.12 115 LYS A O 1
ATOM 850 N N . PRO A 1 116 ? 13.07 2.617 5.73 1 92.5 116 PRO A N 1
ATOM 851 C CA . PRO A 1 116 ? 12.43 1.912 4.617 1 92.5 116 PRO A CA 1
ATOM 852 C C . PRO A 1 116 ? 11.93 0.524 5.012 1 92.5 116 PRO A C 1
ATOM 854 O O . PRO A 1 116 ? 12.57 -0.167 5.805 1 92.5 116 PRO A O 1
ATOM 857 N N . THR A 1 117 ? 10.703 0.139 4.438 1 90.94 117 THR A N 1
ATOM 858 C CA . THR A 1 117 ? 10.102 -1.163 4.715 1 90.94 117 THR A CA 1
ATOM 859 C C . THR A 1 117 ? 10.961 -2.285 4.137 1 90.94 117 THR A C 1
ATOM 861 O O . THR A 1 117 ? 11.039 -3.373 4.711 1 90.94 117 THR A O 1
ATOM 864 N N . LEU A 1 118 ? 11.594 -2.016 3.018 1 93.12 118 LEU A N 1
ATOM 865 C CA . LEU A 1 118 ? 12.484 -2.951 2.332 1 93.12 118 LEU A CA 1
ATOM 866 C C . LEU A 1 118 ? 13.844 -2.32 2.072 1 93.12 118 LEU A C 1
ATOM 868 O O . LEU A 1 118 ? 13.945 -1.104 1.894 1 93.12 118 LEU A O 1
ATOM 872 N N . PRO A 1 119 ? 14.891 -3.107 2.092 1 86.56 119 PRO A N 1
ATOM 873 C CA . PRO A 1 119 ? 16.234 -2.572 1.87 1 86.56 119 PRO A CA 1
ATOM 874 C C . PRO A 1 119 ? 16.375 -1.858 0.528 1 86.56 119 PRO A C 1
ATOM 876 O O . PRO A 1 119 ? 17.141 -0.902 0.409 1 86.56 119 PRO A O 1
ATOM 879 N N . GLU A 1 120 ? 15.602 -2.254 -0.45 1 91.12 120 GLU A N 1
ATOM 880 C CA . GLU A 1 120 ? 15.719 -1.674 -1.785 1 91.12 120 GLU A CA 1
ATOM 881 C C . GLU A 1 120 ? 14.938 -0.369 -1.895 1 91.12 120 GLU A C 1
ATOM 883 O O . GLU A 1 120 ? 15.016 0.323 -2.912 1 91.12 120 GLU A O 1
ATOM 888 N N . CYS A 1 121 ? 14.25 0.076 -0.812 1 91.25 121 CYS A N 1
ATOM 889 C CA . CYS A 1 121 ? 13.453 1.295 -0.837 1 91.25 121 CYS A CA 1
ATOM 890 C C . CYS A 1 121 ? 14.148 2.422 -0.086 1 91.25 121 CYS A C 1
ATOM 892 O O . CYS A 1 121 ? 13.5 3.238 0.566 1 91.25 121 CYS A O 1
ATOM 894 N N . ALA A 1 122 ? 15.461 2.533 -0.021 1 88.19 122 ALA A N 1
ATOM 895 C CA . ALA A 1 122 ? 16.266 3.463 0.777 1 88.19 122 ALA A CA 1
ATOM 896 C C . ALA A 1 122 ? 15.906 4.91 0.45 1 88.19 122 ALA A C 1
ATOM 898 O O . ALA A 1 122 ? 16.031 5.793 1.302 1 88.19 122 ALA A O 1
ATOM 899 N N . GLY A 1 123 ? 15.266 5.258 -0.617 1 91.88 123 GLY A N 1
ATOM 900 C CA . GLY A 1 123 ? 14.961 6.633 -0.987 1 91.88 123 GLY A CA 1
ATOM 901 C C . GLY A 1 123 ? 13.492 6.977 -0.821 1 91.88 123 GLY A C 1
ATOM 902 O O . GLY A 1 123 ? 13.047 8.039 -1.253 1 91.88 123 GLY A O 1
ATOM 903 N N . ALA A 1 124 ? 12.852 6.164 -0.036 1 96.44 124 ALA A N 1
ATOM 904 C CA . ALA A 1 124 ? 11.414 6.383 0.122 1 96.44 124 ALA A CA 1
ATOM 905 C C . ALA A 1 124 ? 11.133 7.387 1.235 1 96.44 124 ALA A C 1
ATOM 907 O O . ALA A 1 124 ? 11.883 7.473 2.207 1 96.44 124 ALA A O 1
ATOM 908 N N . ALA A 1 125 ? 10.133 8.18 1.039 1 98.31 125 ALA A N 1
ATOM 909 C CA . ALA A 1 125 ? 9.523 8.961 2.121 1 98.31 125 ALA A CA 1
ATOM 910 C C . ALA A 1 125 ? 8.336 8.219 2.725 1 98.31 125 ALA A C 1
ATOM 912 O O . ALA A 1 125 ? 7.859 7.23 2.162 1 98.31 125 ALA A O 1
ATOM 913 N N . SER A 1 126 ? 7.938 8.633 3.869 1 98.31 126 SER A N 1
ATOM 914 C CA . SER A 1 126 ? 6.797 8.016 4.531 1 98.31 126 SER A CA 1
ATOM 915 C C . SER A 1 126 ? 5.945 9.055 5.258 1 98.31 126 SER A C 1
ATOM 917 O O . SER A 1 126 ? 6.328 10.227 5.348 1 98.31 126 SER A O 1
ATOM 919 N N . GLY A 1 127 ? 4.773 8.594 5.699 1 98.38 127 GLY A N 1
ATOM 920 C CA . GLY A 1 127 ? 3.893 9.477 6.449 1 98.38 127 GLY A CA 1
ATOM 921 C C . GLY A 1 127 ? 2.688 8.758 7.035 1 98.38 127 GLY A C 1
ATOM 922 O O . GLY A 1 127 ? 2.51 7.559 6.82 1 98.38 127 GLY A O 1
ATOM 923 N N . CYS A 1 128 ? 1.98 9.555 7.754 1 97.88 128 CYS A N 1
ATOM 924 C CA . CYS A 1 128 ? 0.777 9.07 8.422 1 97.88 128 CYS A CA 1
ATOM 925 C C . CYS A 1 128 ? -0.304 10.141 8.445 1 97.88 128 CYS A C 1
ATOM 927 O O . CYS A 1 128 ? 0 11.336 8.5 1 97.88 128 CYS A O 1
ATOM 929 N N . VAL A 1 129 ? -1.576 9.711 8.305 1 98.19 129 VAL A N 1
ATOM 930 C CA . VAL A 1 129 ? -2.709 10.609 8.508 1 98.19 129 VAL A CA 1
ATOM 931 C C . VAL A 1 129 ? -3.596 10.078 9.633 1 98.19 129 VAL A C 1
ATOM 933 O O . VAL A 1 129 ? -3.889 8.883 9.688 1 98.19 129 VAL A O 1
ATOM 936 N N . LEU A 1 130 ? -3.869 10.875 10.57 1 97.06 130 LEU A N 1
ATOM 937 C CA . LEU A 1 130 ? -4.789 10.578 11.664 1 97.06 130 LEU A CA 1
ATOM 938 C C . LEU A 1 130 ? -6.105 11.32 11.484 1 97.06 130 LEU A C 1
ATOM 940 O O . LEU A 1 130 ? -6.117 12.539 11.297 1 97.06 130 LEU A O 1
ATOM 944 N N . LEU A 1 131 ? -7.152 10.594 11.406 1 95.88 131 LEU A N 1
ATOM 945 C CA . LEU A 1 131 ? -8.523 11.102 11.367 1 95.88 131 LEU A CA 1
ATOM 946 C C . LEU A 1 131 ? -9.203 10.914 12.719 1 95.88 131 LEU A C 1
ATOM 948 O O . LEU A 1 131 ? -9.695 9.828 13.031 1 95.88 131 LEU A O 1
ATOM 952 N N . PRO A 1 132 ? -9.109 12.023 13.5 1 90.5 132 PRO A N 1
ATOM 953 C CA . PRO A 1 132 ? -9.625 11.883 14.867 1 90.5 132 PRO A CA 1
ATOM 954 C C . PRO A 1 132 ? -11.094 11.477 14.906 1 90.5 132 PRO A C 1
ATOM 956 O O . PRO A 1 132 ? -11.891 11.945 14.086 1 90.5 132 PRO A O 1
ATOM 959 N N . GLY A 1 133 ? -11.305 10.406 15.648 1 84.62 133 GLY A N 1
ATOM 960 C CA . GLY A 1 133 ? -12.688 10.094 15.953 1 84.62 133 GLY A CA 1
ATOM 961 C C . GLY A 1 133 ? -13.32 11.062 16.938 1 84.62 133 GLY A C 1
ATOM 962 O O . GLY A 1 133 ? -12.648 11.945 17.469 1 84.62 133 GLY A O 1
ATOM 963 N N . VAL A 1 134 ? -14.664 10.984 16.859 1 70 134 VAL A N 1
ATOM 964 C CA . VAL A 1 134 ? -15.406 11.75 17.859 1 70 134 VAL A CA 1
ATOM 965 C C . VAL A 1 134 ? -15.922 10.805 18.953 1 70 134 VAL A C 1
ATOM 967 O O . VAL A 1 134 ? -17 10.211 18.812 1 70 134 VAL A O 1
ATOM 970 N N . PRO A 1 135 ? -14.953 10.578 19.922 1 59.25 135 PRO A N 1
ATOM 971 C CA . PRO A 1 135 ? -15.242 9.547 20.922 1 59.25 135 PRO A CA 1
ATOM 972 C C . PRO A 1 135 ? -16.672 9.617 21.438 1 59.25 135 PRO A C 1
ATOM 974 O O . PRO A 1 135 ? -17.344 8.586 21.594 1 59.25 135 PRO A O 1
ATOM 977 N N . HIS A 1 136 ? -17.062 10.797 21.734 1 62.12 136 HIS A N 1
ATOM 978 C CA . HIS A 1 136 ? -18.375 10.883 22.344 1 62.12 136 HIS A CA 1
ATOM 979 C C . HIS A 1 136 ? -19.469 10.438 21.375 1 62.12 136 HIS A C 1
ATOM 981 O O . HIS A 1 136 ? -20.594 10.148 21.781 1 62.12 136 HIS A O 1
ATOM 987 N N . LEU A 1 137 ? -19.125 10.43 20.109 1 64.81 137 LEU A N 1
ATOM 988 C CA . LEU A 1 137 ? -20.078 9.977 19.109 1 64.81 137 LEU A CA 1
ATOM 989 C C . LEU A 1 137 ? -19.797 8.539 18.688 1 64.81 137 LEU A C 1
ATOM 991 O O . LEU A 1 137 ? -20.453 8 17.797 1 64.81 137 LEU A O 1
ATOM 995 N N . GLY A 1 138 ? -18.844 7.992 19.406 1 64.44 138 GLY A N 1
ATOM 996 C CA . GLY A 1 138 ? -18.531 6.605 19.109 1 64.44 138 GLY A CA 1
ATOM 997 C C . GLY A 1 138 ? -17.719 6.441 17.844 1 64.44 138 GLY A C 1
ATOM 998 O O . GLY A 1 138 ? -17.594 5.332 17.312 1 64.44 138 GLY A O 1
ATOM 999 N N . LEU A 1 139 ? -17.328 7.574 17.359 1 70.31 139 LEU A N 1
ATOM 1000 C CA . LEU A 1 139 ? -16.531 7.484 16.141 1 70.31 139 LEU A CA 1
ATOM 1001 C C . LEU A 1 139 ? -15.078 7.168 16.438 1 70.31 139 LEU A C 1
ATOM 1003 O O . LEU A 1 139 ? -14.461 7.82 17.297 1 70.31 139 LEU A O 1
ATOM 1007 N N . GLU A 1 140 ? -14.711 6.191 15.844 1 86 140 GLU A N 1
ATOM 1008 C CA . GLU A 1 140 ? -13.391 5.645 16.109 1 86 140 GLU A CA 1
ATOM 1009 C C . GLU A 1 140 ? -12.312 6.406 15.344 1 86 140 GLU A C 1
ATOM 1011 O O . GLU A 1 140 ? -12.594 7.016 14.312 1 86 140 GLU A O 1
ATOM 1016 N N . HIS A 1 141 ? -11.172 6.484 15.984 1 91.12 141 HIS A N 1
ATOM 1017 C CA . HIS A 1 141 ? -10.008 7.008 15.273 1 91.12 141 HIS A CA 1
ATOM 1018 C C . HIS A 1 141 ? -9.656 6.141 14.07 1 91.12 141 HIS A C 1
ATOM 1020 O O . HIS A 1 141 ? -9.766 4.914 14.133 1 91.12 141 HIS A O 1
ATOM 1026 N N . ARG A 1 142 ? -9.328 6.797 13.047 1 94.75 142 ARG A N 1
ATOM 1027 C CA . ARG A 1 142 ? -8.82 6.117 11.859 1 94.75 142 ARG A CA 1
ATOM 1028 C C . ARG A 1 142 ? -7.465 6.68 11.453 1 94.75 142 ARG A C 1
ATOM 1030 O O . ARG A 1 142 ? -7.129 7.816 11.781 1 94.75 142 ARG A O 1
ATOM 1037 N N . ALA A 1 143 ? -6.711 5.832 10.852 1 97.06 143 ALA A N 1
ATOM 1038 C CA . ALA A 1 143 ? -5.391 6.277 10.406 1 97.06 143 ALA A CA 1
ATOM 1039 C C . ALA A 1 143 ? -4.926 5.484 9.188 1 97.06 143 ALA A C 1
ATOM 1041 O O . ALA A 1 143 ? -5.488 4.434 8.867 1 97.06 143 ALA A O 1
ATOM 1042 N N . ALA A 1 144 ? -4.043 6.059 8.5 1 97.75 144 ALA A N 1
ATOM 1043 C CA . ALA A 1 144 ? -3.338 5.383 7.414 1 97.75 144 ALA A CA 1
ATOM 1044 C C . ALA A 1 144 ? -1.848 5.711 7.438 1 97.75 144 ALA A C 1
ATOM 1046 O O . ALA A 1 144 ? -1.45 6.789 7.883 1 97.75 144 ALA A O 1
ATOM 1047 N N . TRP A 1 145 ? -0.999 4.789 7.055 1 98.12 145 TRP A N 1
ATOM 1048 C CA . TRP A 1 145 ? 0.441 4.938 6.867 1 98.12 145 TRP A CA 1
ATOM 1049 C C . TRP A 1 145 ? 0.841 4.617 5.434 1 98.12 145 TRP A C 1
ATOM 1051 O O . TRP A 1 145 ? 0.302 3.688 4.824 1 98.12 145 TRP A O 1
ATOM 1061 N N . ALA A 1 146 ? 1.714 5.441 4.922 1 98.5 146 ALA A N 1
ATOM 1062 C CA . ALA A 1 146 ? 2.137 5.227 3.541 1 98.5 146 ALA A CA 1
ATOM 1063 C C . ALA A 1 146 ? 3.643 5.418 3.393 1 98.5 146 ALA A C 1
ATOM 1065 O O . ALA A 1 146 ? 4.262 6.156 4.164 1 98.5 146 ALA A O 1
ATOM 1066 N N . GLU A 1 147 ? 4.254 4.738 2.471 1 98.38 147 GLU A N 1
ATOM 1067 C CA . GLU A 1 147 ? 5.633 4.871 2.002 1 98.38 147 GLU A CA 1
ATOM 1068 C C . GLU A 1 147 ? 5.691 4.906 0.478 1 98.38 147 GLU A C 1
ATOM 1070 O O . GLU A 1 147 ? 5.023 4.121 -0.195 1 98.38 147 GLU A O 1
ATOM 1075 N N . ALA A 1 148 ? 6.438 5.848 -0.016 1 96.94 148 ALA A N 1
ATOM 1076 C CA . ALA A 1 148 ? 6.547 5.973 -1.467 1 96.94 148 ALA A CA 1
ATOM 1077 C C . ALA A 1 148 ? 7.922 6.496 -1.869 1 96.94 148 ALA A C 1
ATOM 1079 O O . ALA A 1 148 ? 8.562 7.227 -1.107 1 96.94 148 ALA A O 1
ATOM 1080 N N . GLU A 1 149 ? 8.297 6.082 -3.098 1 94.75 149 GLU A N 1
ATOM 1081 C CA . GLU A 1 149 ? 9.555 6.551 -3.678 1 94.75 149 GLU A CA 1
ATOM 1082 C C . GLU A 1 149 ? 9.328 7.77 -4.57 1 94.75 149 GLU A C 1
ATOM 1084 O O . GLU A 1 149 ? 8.195 8.078 -4.93 1 94.75 149 GLU A O 1
ATOM 1089 N N . SER A 1 150 ? 10.422 8.391 -4.938 1 90.69 150 SER A N 1
ATOM 1090 C CA . SER A 1 150 ? 10.336 9.625 -5.707 1 90.69 150 SER A CA 1
ATOM 1091 C C . SER A 1 150 ? 9.789 9.367 -7.105 1 90.69 150 SER A C 1
ATOM 1093 O O . SER A 1 150 ? 9.289 10.289 -7.762 1 90.69 150 SER A O 1
ATOM 1095 N N . ASP A 1 151 ? 9.852 8.086 -7.578 1 88.06 151 ASP A N 1
ATOM 1096 C CA . ASP A 1 151 ? 9.336 7.777 -8.906 1 88.06 151 ASP A CA 1
ATOM 1097 C C . ASP A 1 151 ? 7.832 7.504 -8.867 1 88.06 151 ASP A C 1
ATOM 1099 O O . ASP A 1 151 ? 7.227 7.18 -9.891 1 88.06 151 ASP A O 1
ATOM 1103 N N . GLY A 1 152 ? 7.34 7.566 -7.629 1 88.19 152 GLY A N 1
ATOM 1104 C CA . GLY A 1 152 ? 5.895 7.441 -7.496 1 88.19 152 GLY A CA 1
ATO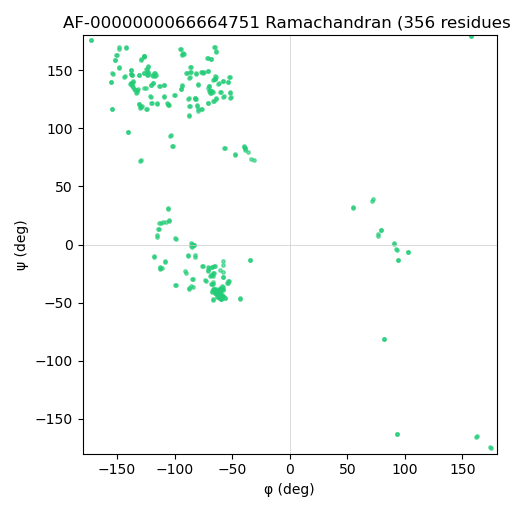M 1105 C C . GLY A 1 152 ? 5.457 6.074 -7.016 1 88.19 152 GLY A C 1
ATOM 1106 O O . GLY A 1 152 ? 4.277 5.855 -6.738 1 88.19 152 GLY A O 1
ATOM 1107 N N . THR A 1 153 ? 6.367 5.199 -6.926 1 91.06 153 THR A N 1
ATOM 1108 C CA . THR A 1 153 ? 6.035 3.848 -6.492 1 91.06 153 THR A CA 1
ATOM 1109 C C . THR A 1 153 ? 5.68 3.83 -5.008 1 91.06 153 THR A C 1
ATOM 1111 O O . THR A 1 153 ? 6.477 4.258 -4.168 1 91.06 153 THR A O 1
ATOM 1114 N N . VAL A 1 154 ? 4.473 3.359 -4.777 1 95.38 154 VAL A N 1
ATOM 1115 C CA . VAL A 1 154 ? 4.066 3.137 -3.393 1 95.38 154 VAL A 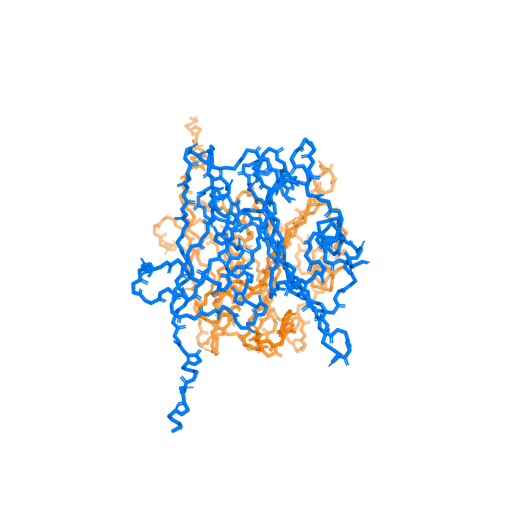CA 1
ATOM 1116 C C . VAL A 1 154 ? 4.602 1.79 -2.908 1 95.38 154 VAL A C 1
ATOM 1118 O O . VAL A 1 154 ? 4.348 0.755 -3.531 1 95.38 154 VAL A O 1
ATOM 1121 N N . THR A 1 155 ? 5.309 1.796 -1.812 1 96.56 155 THR A N 1
ATOM 1122 C CA . THR A 1 155 ? 5.934 0.56 -1.356 1 96.56 155 THR A CA 1
ATOM 1123 C C . THR A 1 155 ? 5.234 0.027 -0.11 1 96.56 155 THR A C 1
ATOM 1125 O O . THR A 1 155 ? 5.426 -1.131 0.269 1 96.56 155 THR A O 1
ATOM 1128 N N . SER A 1 156 ? 4.445 0.86 0.49 1 97.69 156 SER A N 1
ATOM 1129 C CA . SER A 1 156 ? 3.648 0.436 1.636 1 97.69 156 SER A CA 1
ATOM 1130 C C . SER A 1 156 ? 2.406 1.306 1.798 1 97.69 156 SER A C 1
ATOM 1132 O O . SER A 1 156 ? 2.461 2.52 1.592 1 97.69 156 SER A O 1
ATOM 1134 N N . LEU A 1 157 ? 1.371 0.737 2.117 1 98.25 157 LEU A N 1
ATOM 1135 C CA . LEU A 1 157 ? 0.116 1.427 2.395 1 98.25 157 LEU A CA 1
ATOM 1136 C C . LEU A 1 157 ? -0.764 0.6 3.326 1 98.25 157 LEU A C 1
ATOM 1138 O O . LE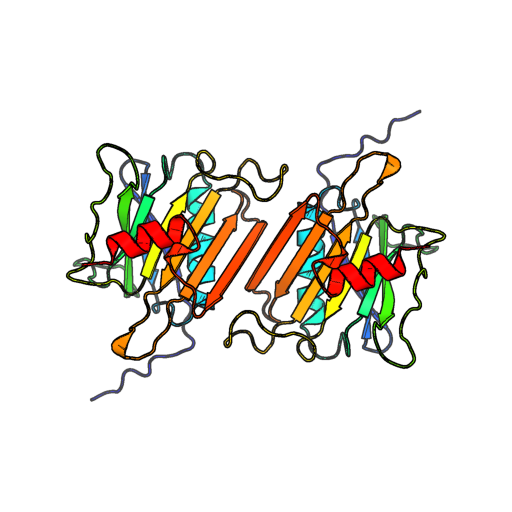U A 1 157 ? -1.186 -0.503 2.973 1 98.25 157 LEU A O 1
ATOM 1142 N N . VAL A 1 158 ? -1.031 1.141 4.508 1 97.25 158 VAL A N 1
ATOM 1143 C CA . VAL A 1 158 ? -1.828 0.459 5.523 1 97.25 158 VAL A CA 1
ATOM 1144 C C . VAL A 1 158 ? -2.844 1.43 6.121 1 97.25 158 VAL A C 1
ATOM 1146 O O . VAL A 1 158 ? -2.516 2.584 6.406 1 97.25 158 VAL A O 1
ATOM 1149 N N . SER A 1 159 ? -4.055 0.988 6.234 1 96.38 159 SER A N 1
ATOM 1150 C CA . SER A 1 159 ? -5.086 1.772 6.906 1 96.38 159 SER A CA 1
ATOM 1151 C C . SER A 1 159 ? -5.715 0.991 8.055 1 96.38 159 SER A C 1
ATOM 1153 O O . SER A 1 159 ? -5.793 -0.238 8.008 1 96.38 159 SER A O 1
ATOM 1155 N N . ARG A 1 160 ? -6.098 1.686 9.062 1 93.56 160 ARG A N 1
ATOM 1156 C CA . ARG A 1 160 ? -6.715 1.06 10.227 1 93.56 160 ARG A CA 1
ATOM 1157 C C . ARG A 1 160 ? -7.898 1.88 10.727 1 93.56 160 ARG A C 1
ATOM 1159 O O . ARG A 1 160 ? -7.848 3.111 10.734 1 93.56 160 ARG A O 1
ATOM 1166 N N . VAL A 1 161 ? -8.945 1.176 11.086 1 90.69 161 VAL A N 1
ATOM 1167 C CA . VAL A 1 161 ? -10.109 1.779 11.734 1 90.69 161 VAL A CA 1
ATOM 1168 C C . VAL A 1 161 ? -10.164 1.346 13.195 1 90.69 161 VAL A C 1
ATOM 1170 O O . VAL A 1 161 ? -9.961 0.17 13.508 1 90.69 161 VAL A O 1
ATOM 1173 N N . GLY A 1 162 ? -10.453 2.221 14.055 1 89.81 162 GLY A N 1
ATOM 1174 C CA . GLY A 1 162 ? -10.602 1.9 15.469 1 89.81 162 GLY A CA 1
ATOM 1175 C C . GLY A 1 162 ? -9.289 1.588 16.156 1 89.81 162 GLY A C 1
ATOM 1176 O O . GLY A 1 162 ? -9.219 0.686 16.984 1 89.81 162 GLY A O 1
ATOM 1177 N N . LEU A 1 163 ? -8.25 2.32 15.766 1 90.06 163 LEU A N 1
ATOM 1178 C CA . LEU A 1 163 ? -6.934 2.062 16.328 1 90.06 163 LEU A CA 1
ATOM 1179 C C . LEU A 1 163 ? -6.75 2.809 17.641 1 90.06 163 LEU A C 1
ATOM 1181 O O . LEU A 1 163 ? -7.465 3.775 17.922 1 90.06 163 LEU A O 1
ATOM 1185 N N . ASP A 1 164 ? -5.918 2.242 18.453 1 91.06 164 ASP A N 1
ATOM 1186 C CA . ASP A 1 164 ? -5.375 2.979 19.594 1 91.06 164 ASP A CA 1
ATOM 1187 C C . ASP A 1 164 ? -4.234 3.896 19.172 1 91.06 164 ASP A C 1
ATOM 1189 O O . ASP A 1 164 ? -3.18 3.426 18.734 1 91.06 164 ASP A O 1
ATOM 1193 N N . PRO A 1 165 ? -4.457 5.188 19.312 1 90 165 PRO A N 1
ATOM 1194 C CA . PRO A 1 165 ? -3.461 6.121 18.797 1 90 165 PRO A CA 1
ATOM 1195 C C . PRO A 1 165 ? -2.076 5.914 19.406 1 90 165 PRO A C 1
ATOM 1197 O O . PRO A 1 165 ? -1.067 6.262 18.781 1 90 165 PRO A O 1
ATOM 1200 N N . ILE A 1 166 ? -1.932 5.348 20.547 1 92.31 166 ILE A N 1
ATOM 1201 C CA . ILE A 1 166 ? -0.635 5.23 21.203 1 92.31 166 ILE A CA 1
ATOM 1202 C C . ILE A 1 166 ? 0.095 3.992 20.688 1 92.31 166 ILE A C 1
ATOM 1204 O O . ILE A 1 166 ? 1.237 3.732 21.078 1 92.31 166 ILE A O 1
ATOM 1208 N N . SER A 1 167 ? -0.458 3.223 19.781 1 91.56 167 SER A N 1
ATOM 1209 C CA . SER A 1 167 ? 0.111 1.97 19.297 1 91.56 167 SER A CA 1
ATOM 1210 C C . SER A 1 167 ? 1.169 2.221 18.219 1 91.56 167 SER A C 1
ATOM 1212 O O . SER A 1 167 ? 1.896 1.304 17.828 1 91.56 167 SER A O 1
ATOM 1214 N N . ASP A 1 168 ? 1.274 3.383 17.781 1 94.5 168 ASP A N 1
ATOM 1215 C CA . ASP A 1 168 ? 2.242 3.801 16.766 1 94.5 168 ASP A CA 1
ATOM 1216 C C . ASP A 1 168 ? 2.863 5.148 17.125 1 94.5 168 ASP A C 1
ATOM 1218 O O . ASP A 1 168 ? 2.164 6.062 17.562 1 94.5 168 ASP A O 1
ATOM 1222 N N . PRO A 1 169 ? 4.129 5.242 16.906 1 93.69 169 PRO A N 1
ATOM 1223 C CA . PRO A 1 169 ? 4.789 6.48 17.328 1 93.69 169 PRO A CA 1
ATOM 1224 C C . PRO A 1 169 ? 4.223 7.715 16.625 1 93.69 169 PRO A C 1
ATOM 1226 O O . PRO A 1 169 ? 4.051 8.758 17.266 1 93.69 169 PRO A O 1
ATOM 1229 N N . ASP A 1 170 ? 3.965 7.648 15.398 1 95.69 170 ASP A N 1
ATOM 1230 C CA . ASP A 1 170 ? 3.477 8.812 14.656 1 95.69 170 ASP A CA 1
ATOM 1231 C C . ASP A 1 170 ? 2.08 9.211 15.133 1 95.69 170 ASP A C 1
ATOM 1233 O O . ASP A 1 170 ? 1.823 10.383 15.398 1 95.69 170 ASP A O 1
ATOM 1237 N N . THR A 1 171 ? 1.189 8.211 15.258 1 95.69 171 THR A N 1
ATOM 1238 C CA . THR A 1 171 ? -0.166 8.523 15.695 1 95.69 171 THR A CA 1
ATOM 1239 C C . THR A 1 171 ? -0.169 8.984 17.156 1 95.69 171 THR A C 1
ATOM 1241 O O . THR A 1 171 ? -0.993 9.82 17.547 1 95.69 171 THR A O 1
ATOM 1244 N N . ALA A 1 172 ? 0.719 8.43 17.969 1 94.38 172 ALA A N 1
ATOM 1245 C CA . ALA A 1 172 ? 0.834 8.883 19.359 1 94.38 172 ALA A CA 1
ATOM 1246 C C . ALA A 1 172 ? 1.186 10.367 19.422 1 94.38 172 ALA A C 1
ATOM 1248 O O . ALA A 1 172 ? 0.593 11.117 20.203 1 94.38 172 ALA A O 1
ATOM 1249 N N . VAL A 1 173 ? 2.174 10.812 18.625 1 94.69 173 VAL A N 1
ATOM 1250 C CA . VAL A 1 173 ? 2.568 12.219 18.578 1 94.69 173 VAL A CA 1
ATOM 1251 C C . VAL A 1 173 ? 1.392 13.078 18.109 1 94.69 173 VAL A C 1
ATOM 1253 O O . VAL A 1 173 ? 1.087 14.102 18.719 1 94.69 173 VAL A O 1
ATOM 1256 N N . LEU A 1 174 ? 0.687 12.625 17.031 1 95.88 174 LEU A N 1
ATOM 1257 C CA . LEU A 1 174 ? -0.445 13.391 16.516 1 95.88 174 LEU A CA 1
ATOM 1258 C C . LEU A 1 174 ? -1.562 13.477 17.547 1 95.88 174 LEU A C 1
ATOM 1260 O O . LEU A 1 174 ? -2.191 14.523 17.703 1 95.88 174 LEU A O 1
ATOM 1264 N N . ALA A 1 175 ? -1.768 12.383 18.266 1 93.06 175 ALA A N 1
ATOM 1265 C CA . ALA A 1 175 ? -2.781 12.375 19.312 1 93.06 175 ALA A CA 1
ATOM 1266 C C . ALA A 1 175 ? -2.428 13.359 20.422 1 93.06 175 ALA A C 1
ATOM 1268 O O . ALA A 1 175 ? -3.305 14.047 20.953 1 93.06 175 ALA A O 1
ATOM 1269 N N . MET A 1 176 ? -1.167 13.375 20.734 1 93.19 176 MET A N 1
ATOM 1270 C CA . MET A 1 176 ? -0.693 14.305 21.75 1 93.19 176 MET A CA 1
ATOM 1271 C C . MET A 1 176 ? -0.972 15.75 21.344 1 93.19 176 MET A C 1
ATOM 1273 O O . MET A 1 176 ? -1.318 16.578 22.172 1 93.19 176 MET A O 1
ATOM 1277 N N . LEU A 1 177 ? -0.822 16.016 20.094 1 94.44 177 LEU A N 1
ATOM 1278 C CA . LEU A 1 177 ? -1.069 17.359 19.594 1 94.44 177 LEU A CA 1
ATOM 1279 C C . LEU A 1 177 ? -2.555 17.703 19.656 1 94.44 177 LEU A C 1
ATOM 1281 O O . LEU A 1 177 ? -2.928 18.875 19.766 1 94.44 177 LEU A O 1
ATOM 1285 N N . LEU A 1 178 ? -3.41 16.656 19.594 1 92.06 178 LEU A N 1
ATOM 1286 C CA . LEU A 1 178 ? -4.855 16.844 19.609 1 92.06 178 LEU A CA 1
ATOM 1287 C C . LEU A 1 178 ? -5.371 16.969 21.047 1 92.06 178 LEU A C 1
ATOM 1289 O O . LEU A 1 178 ? -6.469 17.484 21.266 1 92.06 178 LEU A O 1
ATOM 1293 N N . ALA A 1 179 ? -4.645 16.312 21.938 1 84.38 179 ALA A N 1
ATOM 1294 C CA . ALA A 1 179 ? -5.109 16.219 23.312 1 84.38 179 ALA A CA 1
ATOM 1295 C C . ALA A 1 179 ? -5.047 17.562 24.016 1 84.38 179 ALA A C 1
ATOM 1297 O O . ALA A 1 179 ? -4.141 18.359 23.75 1 84.38 179 ALA A O 1
ATOM 1298 N N . ALA A 1 180 ? -6.121 17.875 24.609 1 67.5 180 ALA A N 1
ATOM 1299 C CA . ALA A 1 180 ? -6.176 19.047 25.484 1 67.5 180 ALA A CA 1
ATOM 1300 C C . ALA A 1 180 ? -5.516 18.766 26.828 1 67.5 180 ALA A C 1
ATOM 1302 O O . ALA A 1 180 ? -5.484 17.609 27.281 1 67.5 180 ALA A O 1
ATOM 1303 N N . MET B 1 1 ? 32.125 -16.266 -24.594 1 26.58 1 MET B N 1
ATOM 1304 C CA . MET B 1 1 ? 31.484 -16.328 -23.281 1 26.58 1 MET B CA 1
ATOM 1305 C C . MET B 1 1 ? 30.875 -14.984 -22.922 1 26.58 1 MET B C 1
ATOM 1307 O O . MET B 1 1 ? 31.562 -14.102 -22.406 1 26.58 1 MET B O 1
ATOM 1311 N N . THR B 1 2 ? 30.141 -14.383 -23.906 1 31.03 2 THR B N 1
ATOM 1312 C CA . THR B 1 2 ? 29.516 -13.07 -23.844 1 31.03 2 THR B CA 1
ATOM 1313 C C . THR B 1 2 ? 28.562 -12.992 -22.656 1 31.03 2 THR B C 1
ATOM 1315 O O . THR B 1 2 ? 27.656 -13.82 -22.5 1 31.03 2 THR B O 1
ATOM 1318 N N . GLY B 1 3 ? 29.109 -12.703 -21.453 1 28.8 3 GLY B N 1
ATOM 1319 C CA . GLY B 1 3 ? 28.375 -12.43 -20.219 1 28.8 3 GLY B CA 1
ATOM 1320 C C . GLY B 1 3 ? 27.125 -11.602 -20.453 1 28.8 3 GLY B C 1
ATOM 1321 O O . GLY B 1 3 ? 27.203 -10.492 -21 1 28.8 3 GLY B O 1
ATOM 1322 N N . GLY B 1 4 ? 26.016 -12.305 -20.844 1 34.31 4 GLY B N 1
ATOM 1323 C CA . GLY B 1 4 ? 24.766 -11.57 -20.922 1 34.31 4 GLY B CA 1
ATOM 1324 C C . GLY B 1 4 ? 24.578 -10.57 -19.797 1 34.31 4 GLY B C 1
ATOM 1325 O O . GLY B 1 4 ? 24.594 -10.945 -18.609 1 34.31 4 GLY B O 1
ATOM 1326 N N . THR B 1 5 ? 25.125 -9.367 -19.922 1 34.88 5 THR B N 1
ATOM 1327 C CA . THR B 1 5 ? 24.891 -8.242 -19.031 1 34.88 5 THR B CA 1
ATOM 1328 C C . THR B 1 5 ? 23.438 -8.219 -18.547 1 34.88 5 THR B C 1
ATOM 1330 O O . THR B 1 5 ? 22.516 -8.141 -19.359 1 34.88 5 THR B O 1
ATOM 1333 N N . MET B 1 6 ? 23.047 -9.008 -17.562 1 35.12 6 MET B N 1
ATOM 1334 C CA . MET B 1 6 ? 21.797 -8.812 -16.844 1 35.12 6 MET B CA 1
ATOM 1335 C C . MET B 1 6 ? 21.438 -7.332 -16.781 1 35.12 6 MET B C 1
ATOM 1337 O O . MET B 1 6 ? 22.156 -6.535 -16.188 1 35.12 6 MET B O 1
ATOM 1341 N N . ARG B 1 7 ? 21.016 -6.68 -17.797 1 41.25 7 ARG B N 1
ATOM 1342 C CA . ARG B 1 7 ? 20.547 -5.301 -17.875 1 41.25 7 ARG B CA 1
ATOM 1343 C C . ARG B 1 7 ? 19.562 -4.996 -16.766 1 41.25 7 ARG B C 1
ATOM 1345 O O . ARG B 1 7 ? 18.391 -5.41 -16.828 1 41.25 7 ARG B O 1
ATOM 1352 N N . THR B 1 8 ? 19.938 -4.789 -15.57 1 51.38 8 THR B N 1
ATOM 1353 C CA . THR B 1 8 ? 19.297 -4.359 -14.32 1 51.38 8 THR B CA 1
ATOM 1354 C C . THR B 1 8 ? 18.188 -3.35 -14.602 1 51.38 8 THR B C 1
ATOM 1356 O O . THR B 1 8 ? 17.312 -3.135 -13.758 1 51.38 8 THR B O 1
ATOM 1359 N N . ASN B 1 9 ? 18.141 -2.793 -15.898 1 63.28 9 ASN B N 1
ATOM 1360 C CA . ASN B 1 9 ? 17.297 -1.616 -16.078 1 63.28 9 ASN B CA 1
ATOM 1361 C C . ASN B 1 9 ? 16.125 -1.898 -17.016 1 63.28 9 ASN B C 1
ATOM 1363 O O . ASN B 1 9 ? 15.477 -0.97 -17.5 1 63.28 9 ASN B O 1
ATOM 1367 N N . GLU B 1 10 ? 15.984 -3.172 -17.406 1 78.06 10 GLU B N 1
ATOM 1368 C CA . GLU B 1 10 ? 14.906 -3.4 -18.359 1 78.06 10 GLU B CA 1
ATOM 1369 C C . GLU B 1 10 ? 13.555 -3.467 -17.672 1 78.06 10 GLU B C 1
ATOM 1371 O O . GLU B 1 10 ? 13.43 -4.059 -16.594 1 78.06 10 GLU B O 1
ATOM 1376 N N . PRO B 1 11 ? 12.57 -2.828 -18.281 1 89.94 11 PRO B N 1
ATOM 1377 C CA . PRO B 1 11 ? 11.234 -2.85 -17.688 1 89.94 11 PRO B CA 1
ATOM 1378 C C . PRO B 1 11 ? 10.617 -4.246 -17.672 1 89.94 11 PRO B C 1
ATOM 1380 O O . PRO B 1 11 ? 10.891 -5.055 -18.562 1 89.94 11 PRO B O 1
ATOM 1383 N N . ILE B 1 12 ? 9.953 -4.602 -16.75 1 92.56 12 ILE B N 1
ATOM 1384 C CA . ILE B 1 12 ? 9.219 -5.855 -16.609 1 92.56 12 ILE B CA 1
ATOM 1385 C C . ILE B 1 12 ? 7.82 -5.699 -17.219 1 92.56 12 ILE B C 1
ATOM 1387 O O . ILE B 1 12 ? 7.059 -4.816 -16.812 1 92.56 12 ILE B O 1
ATOM 1391 N N . GLY B 1 13 ? 7.484 -6.453 -18.203 1 94.38 13 GLY B N 1
ATOM 1392 C CA . GLY B 1 13 ? 6.129 -6.516 -18.734 1 94.38 13 GLY B CA 1
ATOM 1393 C C . GLY B 1 13 ? 5.305 -7.633 -18.125 1 94.38 13 GLY B C 1
ATOM 1394 O O . GLY B 1 13 ? 5.812 -8.727 -17.891 1 94.38 13 GLY B O 1
ATOM 1395 N N . ILE B 1 14 ? 4.113 -7.379 -17.797 1 94.06 14 ILE B N 1
ATOM 1396 C CA . ILE B 1 14 ? 3.193 -8.367 -17.234 1 94.06 14 ILE B CA 1
ATOM 1397 C C . ILE B 1 14 ? 1.866 -8.312 -17.984 1 94.06 14 ILE B C 1
ATOM 1399 O O . ILE B 1 14 ? 1.198 -7.277 -18.016 1 94.06 14 ILE B O 1
ATOM 1403 N N . THR B 1 15 ? 1.479 -9.422 -18.578 1 94.69 15 THR B N 1
ATOM 1404 C CA . THR B 1 15 ? 0.243 -9.477 -19.344 1 94.69 15 THR B CA 1
ATOM 1405 C C . THR B 1 15 ? -0.607 -10.672 -18.922 1 94.69 15 THR B C 1
ATOM 1407 O O . THR B 1 15 ? -0.192 -11.82 -19.062 1 94.69 15 THR B O 1
ATOM 1410 N N . PRO B 1 16 ? -1.782 -10.367 -18.438 1 95.75 16 PRO B N 1
ATOM 1411 C CA . PRO B 1 16 ? -2.664 -11.477 -18.094 1 95.75 16 PRO B CA 1
ATOM 1412 C C . PRO B 1 16 ? -3.215 -12.211 -19.312 1 95.75 16 PRO B C 1
ATOM 1414 O O . PRO B 1 16 ? -3.277 -11.641 -20.406 1 95.75 16 PRO B O 1
ATOM 1417 N N . PHE B 1 17 ? -3.459 -13.531 -19.125 1 94.25 17 PHE B N 1
ATOM 1418 C CA . PHE B 1 17 ? -4.164 -14.273 -20.172 1 94.25 17 PHE B CA 1
ATOM 1419 C C . PHE B 1 17 ? -5.203 -15.203 -19.562 1 94.25 17 PHE B C 1
ATOM 1421 O O . PHE B 1 17 ? -5.09 -15.586 -18.391 1 94.25 17 PHE B O 1
ATOM 1428 N N . GLN B 1 18 ? -6.266 -15.375 -20.234 1 93.12 18 GLN B N 1
ATOM 1429 C CA . GLN B 1 18 ? -7.383 -16.172 -19.75 1 93.12 18 GLN B CA 1
ATOM 1430 C C . GLN B 1 18 ? -7.715 -17.297 -20.719 1 93.12 18 GLN B C 1
ATOM 1432 O O . GLN B 1 18 ? -7.32 -17.25 -21.891 1 93.12 18 GLN B O 1
ATOM 1437 N N . ALA B 1 19 ? -8.258 -18.281 -20.203 1 90.19 19 ALA B N 1
ATOM 1438 C CA . ALA B 1 19 ? -8.828 -19.375 -20.984 1 90.19 19 ALA B CA 1
ATOM 1439 C C . ALA B 1 19 ? -10.211 -19.75 -20.469 1 90.19 19 ALA B C 1
ATOM 1441 O O . ALA B 1 19 ? -10.406 -19.938 -19.266 1 90.19 19 ALA B O 1
ATOM 1442 N N . ARG B 1 20 ? -11.172 -19.828 -21.453 1 90.81 20 ARG B N 1
ATOM 1443 C CA . ARG B 1 20 ? -12.547 -20.203 -21.141 1 90.81 20 ARG B CA 1
ATOM 1444 C C . ARG B 1 20 ? -13.133 -19.297 -20.062 1 90.81 20 ARG B C 1
ATOM 1446 O O . ARG B 1 20 ? -13.781 -19.75 -1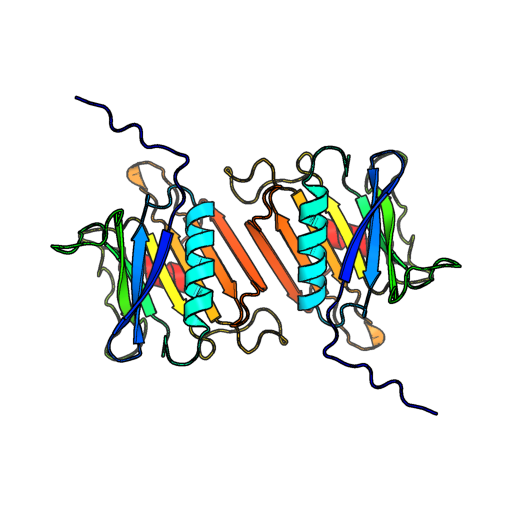9.125 1 90.81 20 ARG B O 1
ATOM 1453 N N . GLY B 1 21 ? -12.695 -18 -20.031 1 89.81 21 GLY B N 1
ATOM 1454 C CA . GLY B 1 21 ? -13.305 -16.969 -19.219 1 89.81 21 GLY B CA 1
ATOM 1455 C C . GLY B 1 21 ? -12.688 -16.859 -17.828 1 89.81 21 GLY B C 1
ATOM 1456 O O . GLY B 1 21 ? -13.164 -16.109 -16.984 1 89.81 21 GLY B O 1
ATOM 1457 N N . SER B 1 22 ? -11.742 -17.656 -17.594 1 93.25 22 SER B N 1
ATOM 1458 C CA . SER B 1 22 ? -11.086 -17.609 -16.297 1 93.25 22 SER B CA 1
ATOM 1459 C C . SER B 1 22 ? -9.617 -17.219 -16.438 1 93.25 22 SER B C 1
ATOM 1461 O O . SER B 1 22 ? -8.953 -17.578 -17.406 1 93.25 22 SER B O 1
ATOM 1463 N N . LEU B 1 23 ? -9.141 -16.547 -15.453 1 96.44 23 LEU B N 1
ATOM 1464 C CA . LEU B 1 23 ? -7.727 -16.172 -15.414 1 96.44 23 LEU B CA 1
ATOM 1465 C C . LEU B 1 23 ? -6.844 -17.422 -15.336 1 96.44 23 LEU B C 1
ATOM 1467 O O . LEU B 1 23 ? -6.984 -18.219 -14.406 1 96.44 23 LEU B O 1
ATOM 1471 N N . ARG B 1 24 ? -5.902 -17.484 -16.281 1 95.75 24 ARG B N 1
ATOM 1472 C CA . ARG B 1 24 ? -5.059 -18.672 -16.297 1 95.75 24 ARG B CA 1
ATOM 1473 C C . ARG B 1 24 ? -3.623 -18.344 -15.922 1 95.75 24 ARG B C 1
ATOM 1475 O O . ARG B 1 24 ? -2.842 -19.219 -15.578 1 95.75 24 ARG B O 1
ATOM 1482 N N . GLY B 1 25 ? -3.369 -17.078 -16.062 1 96.5 25 GLY B N 1
ATOM 1483 C CA . GLY B 1 25 ? -2.008 -16.734 -15.688 1 96.5 25 GLY B CA 1
ATOM 1484 C C . GLY B 1 25 ? -1.566 -15.391 -16.234 1 96.5 25 GLY B C 1
ATOM 1485 O O . GLY B 1 25 ? -2.4 -14.547 -16.562 1 96.5 25 GLY B O 1
ATOM 1486 N N . PHE B 1 26 ? -0.242 -15.125 -16.219 1 96.19 26 PHE B N 1
ATOM 1487 C CA . PHE B 1 26 ? 0.404 -13.898 -16.672 1 96.19 26 PHE B CA 1
ATOM 1488 C C . PHE B 1 26 ? 1.66 -14.211 -17.469 1 96.19 26 PHE B C 1
ATOM 1490 O O . PHE B 1 26 ? 2.443 -15.086 -17.094 1 96.19 26 PHE B O 1
ATOM 1497 N N . VAL B 1 27 ? 1.81 -13.508 -18.562 1 94.88 27 VAL B N 1
ATOM 1498 C CA . VAL B 1 27 ? 3.053 -13.562 -19.328 1 94.88 27 VAL B CA 1
ATOM 1499 C C . VAL B 1 27 ? 4.031 -12.516 -18.797 1 94.88 27 VAL B C 1
ATOM 1501 O O . VAL B 1 27 ? 3.668 -11.352 -18.609 1 94.88 27 VAL B O 1
ATOM 1504 N N . ILE B 1 28 ? 5.152 -12.922 -18.453 1 95.12 28 ILE B N 1
ATOM 1505 C CA . ILE B 1 28 ? 6.211 -12.016 -18.031 1 95.12 28 ILE B CA 1
ATOM 1506 C C . ILE B 1 28 ? 7.184 -11.773 -19.172 1 95.12 28 ILE B C 1
ATOM 1508 O O . ILE B 1 28 ? 7.676 -12.719 -19.797 1 95.12 28 ILE B O 1
ATOM 1512 N N . SER B 1 29 ? 7.473 -10.523 -19.484 1 94 29 SER B N 1
ATOM 1513 C CA . SER B 1 29 ? 8.383 -10.172 -20.562 1 94 29 SER B CA 1
ATOM 1514 C C . SER B 1 29 ? 9.484 -9.234 -20.094 1 94 29 SER B C 1
ATOM 1516 O O . SER B 1 29 ? 9.352 -8.594 -19.047 1 94 29 SER B O 1
ATOM 1518 N N . GLY B 1 30 ? 10.617 -9.125 -20.891 1 93.81 30 GLY B N 1
ATOM 1519 C CA . GLY B 1 30 ? 11.781 -8.336 -20.516 1 93.81 30 GLY B CA 1
ATOM 1520 C C . GLY B 1 30 ? 12.711 -9.062 -19.562 1 93.81 30 GLY B C 1
ATOM 1521 O O . GLY B 1 30 ? 13.68 -9.695 -20 1 93.81 30 GLY B O 1
ATOM 1522 N N . ARG B 1 31 ? 12.383 -9.055 -18.25 1 93.81 31 ARG B N 1
ATOM 1523 C CA . ARG B 1 31 ? 13.125 -9.797 -17.234 1 93.81 31 ARG B CA 1
ATOM 1524 C C . ARG B 1 31 ? 12.219 -10.211 -16.094 1 93.81 31 ARG B C 1
ATOM 1526 O O . ARG B 1 31 ? 11.125 -9.656 -15.922 1 93.81 31 ARG B O 1
ATOM 1533 N N . TRP B 1 32 ? 12.672 -11.125 -15.336 1 93.88 32 TRP B N 1
ATOM 1534 C CA . TRP B 1 32 ? 11.969 -11.5 -14.117 1 93.88 32 TRP B CA 1
ATOM 1535 C C . TRP B 1 32 ? 12.164 -10.453 -13.031 1 93.88 32 TRP B C 1
ATOM 1537 O O . TRP B 1 32 ? 13.211 -9.797 -12.977 1 93.88 32 TRP B O 1
ATOM 1547 N N . PRO B 1 33 ? 11.117 -10.273 -12.148 1 94.25 33 PRO B N 1
ATOM 1548 C CA . PRO B 1 33 ? 11.383 -9.461 -10.961 1 94.25 33 PRO B CA 1
ATOM 1549 C C . PRO B 1 33 ? 12.531 -10.016 -10.117 1 94.25 33 PRO B C 1
ATOM 1551 O O . PRO B 1 33 ? 12.656 -11.234 -9.961 1 94.25 33 PRO B O 1
ATOM 1554 N N . ASP B 1 34 ? 13.375 -9.148 -9.57 1 91.19 34 ASP B N 1
ATOM 1555 C CA . ASP B 1 34 ? 14.562 -9.594 -8.844 1 91.19 34 ASP B CA 1
ATOM 1556 C C . ASP B 1 34 ? 14.5 -9.156 -7.379 1 91.19 34 ASP B C 1
ATOM 1558 O O . ASP B 1 34 ? 15.297 -9.609 -6.559 1 91.19 34 ASP B O 1
ATOM 1562 N N . THR B 1 35 ? 13.594 -8.297 -6.98 1 92.5 35 THR B N 1
ATOM 1563 C CA . THR B 1 35 ? 13.5 -7.785 -5.617 1 92.5 35 THR B CA 1
ATOM 1564 C C . THR B 1 35 ? 12.094 -8 -5.062 1 92.5 35 THR B C 1
ATOM 1566 O O . THR B 1 35 ? 11.156 -8.297 -5.812 1 92.5 35 THR B O 1
ATOM 1569 N N . THR B 1 36 ? 11.984 -7.918 -3.758 1 94.12 36 THR B N 1
ATOM 1570 C CA . THR B 1 36 ? 10.672 -8 -3.117 1 94.12 36 THR B CA 1
ATOM 1571 C C . THR B 1 36 ? 9.766 -6.871 -3.6 1 94.12 36 THR B C 1
ATOM 1573 O O . THR B 1 36 ? 8.578 -7.086 -3.855 1 94.12 36 THR B O 1
ATOM 1576 N N . LYS B 1 37 ? 10.344 -5.703 -3.789 1 94.31 37 LYS B N 1
ATOM 1577 C CA . LYS B 1 37 ? 9.594 -4.555 -4.285 1 94.31 37 LYS B CA 1
ATOM 1578 C C . LYS B 1 37 ? 8.984 -4.84 -5.656 1 94.31 37 LYS B C 1
ATOM 1580 O O . LYS B 1 37 ? 7.812 -4.555 -5.895 1 94.31 37 LYS B O 1
ATOM 1585 N N . GLU B 1 38 ? 9.781 -5.367 -6.508 1 95.19 38 GLU B N 1
ATOM 1586 C CA . GLU B 1 38 ? 9.32 -5.652 -7.859 1 95.19 38 GLU B CA 1
ATOM 1587 C C . GLU B 1 38 ? 8.219 -6.715 -7.852 1 95.19 38 GLU B C 1
ATOM 1589 O O . GLU B 1 38 ? 7.23 -6.594 -8.578 1 95.19 38 GLU B O 1
ATOM 1594 N N . TRP B 1 39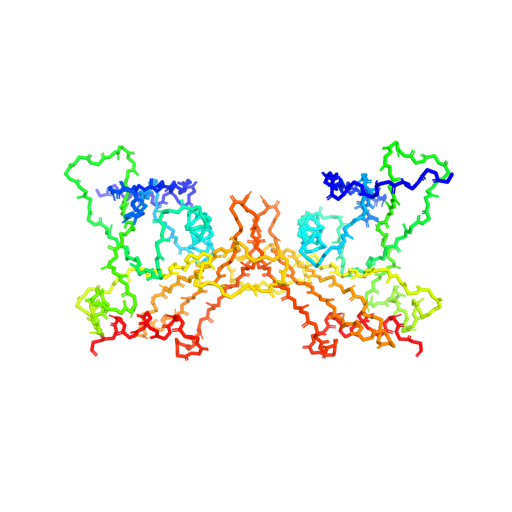 ? 8.383 -7.727 -7.062 1 96.56 39 TRP B N 1
ATOM 1595 C CA . TRP B 1 39 ? 7.359 -8.766 -6.961 1 96.56 39 TRP B CA 1
ATOM 1596 C C . TRP B 1 39 ? 6.078 -8.211 -6.352 1 96.56 39 TRP B C 1
ATOM 1598 O O . TRP B 1 39 ? 4.977 -8.641 -6.703 1 96.56 39 TRP B O 1
ATOM 1608 N N . ALA B 1 40 ? 6.246 -7.324 -5.367 1 97.12 40 ALA B N 1
ATOM 1609 C CA . ALA B 1 40 ? 5.07 -6.65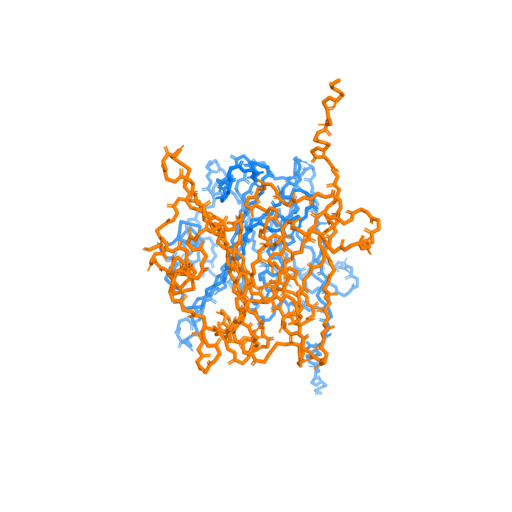6 -4.812 1 97.12 40 ALA B CA 1
ATOM 1610 C C . ALA B 1 40 ? 4.305 -5.906 -5.895 1 97.12 40 ALA B C 1
ATOM 1612 O O . ALA B 1 40 ? 3.07 -5.906 -5.906 1 97.12 40 ALA B O 1
ATOM 1613 N N . GLN B 1 41 ? 5.031 -5.281 -6.805 1 95.19 41 GLN B N 1
ATOM 1614 C CA . GLN B 1 41 ? 4.387 -4.57 -7.906 1 95.19 41 GLN B CA 1
ATOM 1615 C C . GLN B 1 41 ? 3.689 -5.539 -8.852 1 95.19 41 GLN B C 1
ATOM 1617 O O . GLN B 1 41 ? 2.611 -5.242 -9.375 1 95.19 41 GLN B O 1
ATOM 1622 N N . VAL B 1 42 ? 4.301 -6.656 -9.117 1 96.69 42 VAL B N 1
ATOM 1623 C CA . VAL B 1 42 ? 3.666 -7.707 -9.906 1 96.69 42 VAL B CA 1
ATOM 1624 C C . VAL B 1 42 ? 2.377 -8.156 -9.219 1 96.69 42 VAL B C 1
ATOM 1626 O O . VAL B 1 42 ? 1.344 -8.32 -9.875 1 96.69 42 VAL B O 1
ATOM 1629 N N . LEU B 1 43 ? 2.432 -8.352 -7.902 1 98.25 43 LEU B N 1
ATOM 1630 C CA . LEU B 1 43 ? 1.269 -8.781 -7.133 1 98.25 43 LEU B CA 1
ATOM 1631 C C . LEU B 1 43 ? 0.14 -7.762 -7.242 1 98.25 43 LEU B C 1
ATOM 1633 O O . LEU B 1 43 ? -1.022 -8.133 -7.418 1 98.25 43 LEU B O 1
ATOM 1637 N N . VAL B 1 44 ? 0.492 -6.508 -7.105 1 97.62 44 VAL B N 1
ATOM 1638 C CA . VAL B 1 44 ? -0.511 -5.453 -7.191 1 97.62 44 VAL B CA 1
ATOM 1639 C C . VAL B 1 44 ? -1.258 -5.559 -8.523 1 97.62 44 VAL B C 1
ATOM 1641 O O . VAL B 1 44 ? -2.488 -5.477 -8.555 1 97.62 44 VAL B O 1
ATOM 1644 N N . LEU B 1 45 ? -0.543 -5.742 -9.594 1 96.31 45 LEU B N 1
ATOM 1645 C CA . LEU B 1 45 ? -1.168 -5.875 -10.906 1 96.31 45 LEU B CA 1
ATOM 1646 C C . LEU B 1 45 ? -2.053 -7.117 -10.961 1 96.31 45 LEU B C 1
ATOM 1648 O O . LEU B 1 45 ? -3.172 -7.062 -11.477 1 96.31 45 LEU B O 1
ATOM 1652 N N . ALA B 1 46 ? -1.562 -8.18 -10.469 1 97.69 46 ALA B N 1
ATOM 1653 C CA . ALA B 1 46 ? -2.316 -9.43 -10.469 1 97.69 46 ALA B CA 1
ATOM 1654 C C . ALA B 1 46 ? -3.613 -9.289 -9.68 1 97.69 46 ALA B C 1
ATOM 1656 O O . ALA B 1 46 ? -4.664 -9.766 -10.109 1 97.69 46 ALA B O 1
ATOM 1657 N N . VAL B 1 47 ? -3.531 -8.656 -8.555 1 98.25 47 VAL B N 1
ATOM 1658 C CA . VAL B 1 47 ? -4.691 -8.445 -7.691 1 98.25 47 VAL B CA 1
ATOM 1659 C C . VAL B 1 47 ? -5.719 -7.57 -8.414 1 98.25 47 VAL B C 1
ATOM 1661 O O . VAL B 1 47 ? -6.922 -7.816 -8.32 1 98.25 47 VAL B O 1
ATOM 1664 N N . ARG B 1 48 ? -5.215 -6.551 -9.094 1 96.69 48 ARG B N 1
ATOM 1665 C CA . ARG B 1 48 ? -6.121 -5.715 -9.875 1 96.69 48 ARG B CA 1
ATOM 1666 C C . ARG B 1 48 ? -6.887 -6.551 -10.898 1 96.69 48 ARG B C 1
ATOM 1668 O O . ARG B 1 48 ? -8.094 -6.371 -11.07 1 96.69 48 ARG B O 1
ATOM 1675 N N . VAL B 1 49 ? -6.195 -7.422 -11.562 1 96.56 49 VAL B N 1
ATOM 1676 C CA . VAL B 1 49 ? -6.832 -8.297 -12.547 1 96.56 49 VAL B CA 1
ATOM 1677 C C . VAL B 1 49 ? -7.848 -9.195 -11.852 1 96.56 49 VAL B C 1
ATOM 1679 O O . VAL B 1 49 ? -8.961 -9.383 -12.344 1 96.56 49 VAL B O 1
ATOM 1682 N N . ALA B 1 50 ? -7.488 -9.695 -10.68 1 97.06 50 ALA B N 1
ATOM 1683 C CA . ALA B 1 50 ? -8.352 -10.602 -9.922 1 97.06 50 ALA B CA 1
ATOM 1684 C C . ALA B 1 50 ? -9.617 -9.883 -9.453 1 97.06 50 ALA B C 1
ATOM 1686 O O . ALA B 1 50 ? -10.609 -10.531 -9.102 1 97.06 50 ALA B O 1
ATOM 1687 N N . SER B 1 51 ? -9.547 -8.594 -9.328 1 96.38 51 SER B N 1
ATOM 1688 C CA . SER B 1 51 ? -10.688 -7.824 -8.844 1 96.38 51 SER B CA 1
ATOM 1689 C C . SER B 1 51 ? -11.758 -7.68 -9.922 1 96.38 51 SER B C 1
ATOM 1691 O O . SER B 1 51 ? -12.898 -7.312 -9.633 1 96.38 51 SER B O 1
ATOM 1693 N N . MET B 1 52 ? -11.328 -7.914 -11.172 1 94.19 52 MET B N 1
ATOM 1694 C CA . MET B 1 52 ? -12.273 -7.793 -12.281 1 94.19 52 MET B CA 1
ATOM 1695 C C . MET B 1 52 ? -13.297 -8.93 -12.25 1 94.19 52 MET B C 1
ATOM 1697 O O . MET B 1 52 ? -12.93 -10.086 -12.039 1 94.19 52 MET B O 1
ATOM 1701 N N . PRO B 1 53 ? -14.531 -8.656 -12.461 1 90.38 53 PRO B N 1
ATOM 1702 C CA . PRO B 1 53 ? -15.578 -9.68 -12.391 1 90.38 53 PRO B CA 1
ATOM 1703 C C . PRO B 1 53 ? -15.359 -10.805 -13.398 1 90.38 53 PRO B C 1
ATOM 1705 O O . PRO B 1 53 ? -15.031 -10.547 -14.562 1 90.38 53 PRO B O 1
ATOM 1708 N N . GLY B 1 54 ? -15.453 -12 -12.906 1 91.06 54 GLY B N 1
ATOM 1709 C CA . GLY B 1 54 ? -15.523 -13.148 -13.789 1 91.06 54 GLY B CA 1
ATOM 1710 C C . GLY B 1 54 ? -14.172 -13.781 -14.055 1 91.06 54 GLY B C 1
ATOM 1711 O O . GLY B 1 54 ? -14.086 -14.891 -14.586 1 91.06 54 GLY B O 1
ATOM 1712 N N . LEU B 1 55 ? -13.125 -13.164 -13.734 1 93.94 55 LEU B N 1
ATOM 1713 C CA . LEU B 1 55 ? -11.812 -13.664 -14.102 1 93.94 55 LEU B CA 1
ATOM 1714 C C . LEU B 1 55 ? -11.305 -14.672 -13.078 1 93.94 55 LEU B C 1
ATOM 1716 O O . LEU B 1 55 ? -10.617 -15.633 -13.43 1 93.94 55 LEU B O 1
ATOM 1720 N N . LEU B 1 56 ? -11.602 -14.461 -11.859 1 95.06 56 LEU B N 1
ATOM 1721 C CA . LEU B 1 56 ? -11.195 -15.359 -10.789 1 95.06 56 LEU B CA 1
ATOM 1722 C C . LEU B 1 56 ? -12.391 -15.742 -9.922 1 95.06 56 LEU B C 1
ATOM 1724 O O . LEU B 1 56 ? -13 -14.883 -9.273 1 95.06 56 LEU B O 1
ATOM 1728 N N . ALA B 1 57 ? -12.727 -16.938 -9.852 1 92.69 57 ALA B N 1
ATOM 1729 C CA . ALA B 1 57 ? -13.938 -17.375 -9.172 1 92.69 57 ALA B CA 1
ATOM 1730 C C . ALA B 1 57 ? -13.688 -17.609 -7.684 1 92.69 57 ALA B C 1
ATOM 1732 O O . ALA B 1 57 ? -14.562 -17.344 -6.855 1 92.69 57 ALA B O 1
ATOM 1733 N N . THR B 1 58 ? -12.57 -18.109 -7.41 1 94.38 58 THR B N 1
ATOM 1734 C CA . THR B 1 58 ? -12.227 -18.406 -6.023 1 94.38 58 THR B CA 1
ATOM 1735 C C . THR B 1 58 ? -10.727 -18.234 -5.793 1 94.38 58 THR B C 1
ATOM 1737 O O . THR B 1 58 ? -9.969 -17.984 -6.734 1 94.38 58 THR B O 1
ATOM 1740 N N . SER B 1 59 ? -10.352 -18.266 -4.578 1 96.25 59 SER B N 1
ATOM 1741 C CA . SER B 1 59 ? -8.938 -18.188 -4.223 1 96.25 59 SER B CA 1
ATOM 1742 C C . SER B 1 59 ? -8.109 -19.203 -4.988 1 96.25 59 SER B C 1
ATOM 1744 O O . SER B 1 59 ? -8.406 -20.406 -4.953 1 96.25 59 SER B O 1
ATOM 1746 N N . THR B 1 60 ? -7.078 -18.734 -5.648 1 96.31 60 THR B N 1
ATOM 1747 C CA . THR B 1 60 ? -6.293 -19.562 -6.547 1 96.31 60 THR B CA 1
ATOM 1748 C C . THR B 1 60 ? -4.801 -19.312 -6.352 1 96.31 60 THR B C 1
ATOM 1750 O O . THR B 1 60 ? -4.375 -18.172 -6.172 1 96.31 60 THR B O 1
ATOM 1753 N N . VAL B 1 61 ? -4.039 -20.422 -6.406 1 97.12 61 VAL B N 1
ATOM 1754 C CA . VAL B 1 61 ? -2.588 -20.359 -6.293 1 97.12 61 VAL B CA 1
ATOM 1755 C C . VAL B 1 61 ? -1.961 -20.297 -7.684 1 97.12 61 VAL B C 1
ATOM 1757 O O . VAL B 1 61 ? -2.379 -21.031 -8.586 1 97.12 61 VAL B O 1
ATOM 1760 N N . PHE B 1 62 ? -0.993 -19.375 -7.84 1 96.94 62 PHE B N 1
ATOM 1761 C CA . PHE B 1 62 ? -0.239 -19.25 -9.086 1 96.94 62 PHE B CA 1
ATOM 1762 C C . PHE B 1 62 ? 1.245 -19.5 -8.844 1 96.94 62 PHE B C 1
ATOM 1764 O O . PHE B 1 62 ? 1.802 -19.047 -7.84 1 96.94 62 PHE B O 1
ATOM 1771 N N . GLY B 1 63 ? 1.854 -20.203 -9.75 1 95.88 63 GLY B N 1
ATOM 1772 C CA . GLY B 1 63 ? 3.273 -20.484 -9.633 1 95.88 63 GLY B CA 1
ATOM 1773 C C . GLY B 1 63 ? 4.074 -20.031 -10.844 1 95.88 63 GLY B C 1
ATOM 1774 O O . GLY B 1 63 ? 3.576 -20.062 -11.969 1 95.88 63 GLY B O 1
ATOM 1775 N N . VAL B 1 64 ? 5.277 -19.609 -10.562 1 94.19 64 VAL B N 1
ATOM 1776 C CA . VAL B 1 64 ? 6.207 -19.203 -11.609 1 94.19 64 VAL B CA 1
ATOM 1777 C C . VAL B 1 64 ? 6.648 -20.422 -12.414 1 94.19 64 VAL B C 1
ATOM 1779 O O . VAL B 1 64 ? 6.992 -21.453 -11.836 1 94.19 64 VAL B O 1
ATOM 1782 N N . ARG B 1 65 ? 6.578 -20.234 -13.68 1 90.19 65 ARG B N 1
ATOM 1783 C CA . ARG B 1 65 ? 7.109 -21.234 -14.617 1 90.19 65 ARG B CA 1
ATOM 1784 C C . ARG B 1 65 ? 8.125 -20.609 -15.562 1 90.19 65 ARG B C 1
ATOM 1786 O O . ARG B 1 65 ? 7.77 -19.75 -16.391 1 90.19 65 ARG B O 1
ATOM 1793 N N . GLU B 1 66 ? 9.273 -21.047 -15.461 1 84.19 66 GLU B N 1
ATOM 1794 C CA . GLU B 1 66 ? 10.344 -20.469 -16.281 1 84.19 66 GLU B CA 1
ATOM 1795 C C . GLU B 1 66 ? 10.438 -21.172 -17.625 1 84.19 66 GLU B C 1
ATOM 1797 O O . GLU B 1 66 ? 11.062 -20.656 -18.562 1 84.19 66 GLU B O 1
ATOM 1802 N N . ASP B 1 67 ? 9.727 -22.266 -17.766 1 79.25 67 ASP B N 1
ATOM 1803 C CA . ASP B 1 67 ? 9.727 -22.969 -19.047 1 79.25 67 ASP B CA 1
ATOM 1804 C C . ASP B 1 67 ? 8.781 -22.312 -20.031 1 79.25 67 ASP B C 1
ATOM 1806 O O . ASP B 1 67 ? 7.605 -22.094 -19.734 1 79.25 67 ASP B O 1
ATOM 1810 N N . LEU B 1 68 ? 9.352 -21.875 -21.156 1 80.31 68 LEU B N 1
ATOM 1811 C CA . LEU B 1 68 ? 8.578 -21.141 -22.156 1 80.31 68 LEU B CA 1
ATOM 1812 C C . LEU B 1 68 ? 7.895 -22.109 -23.125 1 80.31 68 LEU B C 1
ATOM 1814 O O . LEU B 1 68 ? 8.391 -23.219 -23.359 1 80.31 68 LEU B O 1
ATOM 1818 N N . PRO B 1 69 ? 6.684 -21.562 -23.578 1 78.38 69 PRO B N 1
ATOM 1819 C CA . PRO B 1 69 ? 6.066 -22.344 -24.656 1 78.38 69 PRO B CA 1
ATOM 1820 C C . PRO B 1 69 ? 6.918 -22.375 -25.922 1 78.38 69 PRO B C 1
ATOM 1822 O O . PRO B 1 69 ? 7.91 -21.656 -26.031 1 78.38 69 PRO B O 1
ATOM 1825 N N . ASP B 1 70 ? 6.672 -23.219 -26.875 1 79.25 70 ASP B N 1
ATOM 1826 C CA . ASP B 1 70 ? 7.465 -23.438 -28.078 1 79.25 70 ASP B CA 1
ATOM 1827 C C . ASP B 1 70 ? 7.586 -22.156 -28.891 1 79.25 70 ASP B C 1
ATOM 1829 O O . ASP B 1 70 ? 8.633 -21.891 -29.484 1 79.25 70 ASP B O 1
ATOM 1833 N N . ASP B 1 71 ? 6.539 -21.297 -28.953 1 82.5 71 ASP B N 1
ATOM 1834 C CA . ASP B 1 71 ? 6.586 -20.062 -29.719 1 82.5 71 ASP B CA 1
ATOM 1835 C C . ASP B 1 71 ? 6.137 -18.875 -28.875 1 82.5 71 ASP B C 1
ATOM 1837 O O . ASP B 1 71 ? 5.086 -18.281 -29.125 1 82.5 71 ASP B O 1
ATOM 1841 N N . PRO B 1 72 ? 7.031 -18.594 -28.016 1 78.44 72 PRO B N 1
ATOM 1842 C CA . PRO B 1 72 ? 6.625 -17.5 -27.125 1 78.44 72 PRO B CA 1
ATOM 1843 C C . PRO B 1 72 ? 6.715 -16.125 -27.797 1 78.44 72 PRO B C 1
ATOM 1845 O O . PRO B 1 72 ? 7.469 -15.953 -28.766 1 78.44 72 PRO B O 1
ATOM 1848 N N . ALA B 1 73 ? 5.895 -15.234 -27.453 1 81.25 73 ALA B N 1
ATOM 1849 C CA . ALA B 1 73 ? 6.023 -13.852 -27.922 1 81.25 73 ALA B CA 1
ATOM 1850 C C . ALA B 1 73 ? 7.422 -13.305 -27.641 1 81.25 73 ALA B C 1
ATOM 1852 O O . ALA B 1 73 ? 8.055 -13.688 -26.656 1 81.25 73 ALA B O 1
ATOM 1853 N N . PRO B 1 74 ? 7.906 -12.477 -28.594 1 82.31 74 PRO B N 1
ATOM 1854 C CA . PRO B 1 74 ? 9.234 -11.891 -28.391 1 82.31 74 PRO B CA 1
ATOM 1855 C C . PRO B 1 74 ? 9.375 -11.203 -27.031 1 82.31 74 PRO B C 1
ATOM 1857 O O . PRO B 1 74 ? 8.477 -10.469 -26.609 1 82.31 74 PRO B O 1
ATOM 1860 N N . GLY B 1 75 ? 10.43 -11.547 -26.391 1 89.69 75 GLY B N 1
ATOM 1861 C CA . GLY B 1 75 ? 10.766 -10.891 -25.141 1 89.69 75 GLY B CA 1
ATOM 1862 C C . GLY B 1 75 ? 10.219 -11.609 -23.922 1 89.69 75 GLY B C 1
ATOM 1863 O O . GLY B 1 75 ? 10.477 -11.203 -22.781 1 89.69 75 GLY B O 1
ATOM 1864 N N . THR B 1 76 ? 9.438 -12.711 -24.156 1 90.94 76 THR B N 1
ATOM 1865 C CA . THR B 1 76 ? 8.875 -13.469 -23.047 1 90.94 76 THR B CA 1
ATOM 1866 C C . THR B 1 76 ? 9.977 -14.172 -22.25 1 90.94 76 THR B C 1
ATOM 1868 O O . THR B 1 76 ? 10.844 -14.828 -22.844 1 90.94 76 THR B O 1
ATOM 1871 N N . VAL B 1 77 ? 9.898 -14.016 -20.953 1 91.94 77 VAL B N 1
ATOM 1872 C CA . VAL B 1 77 ? 10.945 -14.648 -20.156 1 91.94 77 VAL B CA 1
ATOM 1873 C C . VAL B 1 77 ? 10.344 -15.781 -19.328 1 91.94 77 VAL B C 1
ATOM 1875 O O . VAL B 1 77 ? 11.07 -16.641 -18.828 1 91.94 77 VAL B O 1
ATOM 1878 N N . GLY B 1 78 ? 9.016 -15.734 -19.109 1 93.38 78 GLY B N 1
ATOM 1879 C CA . GLY B 1 78 ? 8.359 -16.812 -18.375 1 93.38 78 GLY B CA 1
ATOM 1880 C C . GLY B 1 78 ? 6.895 -16.547 -18.094 1 93.38 78 GLY B C 1
ATOM 1881 O O . GLY B 1 78 ? 6.305 -15.633 -18.688 1 93.38 78 GLY B O 1
ATOM 1882 N N . LEU B 1 79 ? 6.344 -17.453 -17.344 1 94.44 79 LEU B N 1
ATOM 1883 C CA . LEU B 1 79 ? 4.914 -17.406 -17.062 1 94.44 79 LEU B CA 1
ATOM 1884 C C . LEU B 1 79 ? 4.648 -17.562 -15.57 1 94.44 79 LEU B C 1
ATOM 1886 O O . LEU B 1 79 ? 5.441 -18.188 -14.859 1 94.44 79 LEU B O 1
ATOM 1890 N N . VAL B 1 80 ? 3.66 -16.906 -15.141 1 96.38 80 VAL B N 1
ATOM 1891 C CA . VAL B 1 80 ? 3.008 -17.234 -13.875 1 96.38 80 VAL B CA 1
ATOM 1892 C C . VAL B 1 80 ? 1.672 -17.922 -14.141 1 96.38 80 VAL B C 1
ATOM 1894 O O . VAL B 1 80 ? 0.767 -17.328 -14.734 1 96.38 80 VAL B O 1
ATOM 1897 N N . MET B 1 81 ? 1.555 -19.141 -13.648 1 95.5 81 MET B N 1
ATOM 1898 C CA . MET B 1 81 ? 0.428 -19.969 -14.086 1 95.5 81 MET B CA 1
ATOM 1899 C C . MET B 1 81 ? -0.461 -20.344 -12.906 1 95.5 81 MET B C 1
ATOM 1901 O O . MET B 1 81 ? 0.036 -20.625 -11.812 1 95.5 81 MET B O 1
ATOM 1905 N N . ALA B 1 82 ? -1.756 -20.406 -13.242 1 95.81 82 ALA B N 1
ATOM 1906 C CA . ALA B 1 82 ? -2.688 -20.938 -12.25 1 95.81 82 ALA B CA 1
ATOM 1907 C C . ALA B 1 82 ? -2.418 -22.406 -11.969 1 95.81 82 ALA B C 1
ATOM 1909 O O . ALA B 1 82 ? -2.408 -23.234 -12.891 1 95.81 82 ALA B O 1
ATOM 1910 N N . GLU B 1 83 ? -2.188 -22.656 -10.703 1 94.44 83 GLU B N 1
ATOM 1911 C CA . GLU B 1 83 ? -1.844 -24.016 -10.32 1 94.44 83 GLU B CA 1
ATOM 1912 C C . GLU B 1 83 ? -3.059 -24.766 -9.766 1 94.44 83 GLU B C 1
ATOM 1914 O O . GLU B 1 83 ? -3.15 -25.984 -9.875 1 94.44 83 GLU B O 1
ATOM 1919 N N . GLY B 1 84 ? -3.875 -24.031 -9.094 1 94.38 84 GLY B N 1
ATOM 1920 C CA . GLY B 1 84 ? -5.059 -24.641 -8.5 1 94.38 84 GLY B CA 1
ATOM 1921 C C . GLY B 1 84 ? -5.609 -23.844 -7.332 1 94.38 84 GLY B C 1
ATOM 1922 O O . GLY B 1 84 ? -5.098 -22.766 -7.008 1 94.38 84 GLY B O 1
ATOM 1923 N N . THR B 1 85 ? -6.695 -24.344 -6.77 1 93.62 85 THR B N 1
ATOM 1924 C CA . THR B 1 85 ? -7.375 -23.672 -5.672 1 93.62 85 THR B CA 1
ATOM 1925 C C . THR B 1 85 ? -6.852 -24.172 -4.328 1 93.62 85 THR B C 1
ATOM 1927 O O . THR B 1 85 ? -6.059 -25.109 -4.273 1 93.62 85 THR B O 1
ATOM 1930 N N . VAL B 1 86 ? -7.168 -23.391 -3.311 1 85.94 86 VAL B N 1
ATOM 1931 C CA . VAL B 1 86 ? -6.723 -23.734 -1.967 1 85.94 86 VAL B CA 1
ATOM 1932 C C . VAL B 1 86 ? -7.781 -24.609 -1.281 1 85.94 86 VAL B C 1
ATOM 1934 O O . VAL B 1 86 ? -7.469 -25.359 -0.357 1 85.94 86 VAL B O 1
ATOM 1937 N N . LEU B 1 87 ? -9.031 -24.484 -1.749 1 81.06 87 LEU B N 1
ATOM 1938 C CA . LEU B 1 87 ? -10.125 -25.25 -1.155 1 81.06 87 LEU B CA 1
ATOM 1939 C C . LEU B 1 87 ? -10.922 -25.984 -2.227 1 81.06 87 LEU B C 1
ATOM 1941 O O . LEU B 1 87 ? -10.812 -25.672 -3.414 1 81.06 87 LEU B O 1
ATOM 1945 N N . GLY B 1 88 ? -11.625 -27.016 -1.732 1 79.19 88 GLY B N 1
ATOM 1946 C CA . GLY B 1 88 ? -12.531 -27.719 -2.621 1 79.19 88 GLY B CA 1
ATOM 1947 C C . GLY B 1 88 ? -11.891 -28.938 -3.283 1 79.19 88 GLY B C 1
ATOM 1948 O O . GLY B 1 88 ? -10.812 -29.359 -2.885 1 79.19 88 GLY B O 1
ATOM 1949 N N . GLU B 1 89 ? -12.547 -29.406 -4.352 1 78.31 89 GLU B N 1
ATOM 1950 C CA . GLU B 1 89 ? -12.156 -30.625 -5.047 1 78.31 89 GLU B CA 1
ATOM 1951 C C . GLU B 1 89 ? -10.859 -30.422 -5.824 1 78.31 89 GLU B C 1
ATOM 1953 O O . GLU B 1 89 ? -10.094 -31.375 -6.008 1 78.31 89 GLU B O 1
ATOM 1958 N N . GLU B 1 90 ? -10.594 -29.203 -6.105 1 80.31 90 GLU B N 1
ATOM 1959 C CA . GLU B 1 90 ? -9.406 -28.906 -6.906 1 80.31 90 GLU B CA 1
ATOM 1960 C C . GLU B 1 90 ? -8.289 -28.344 -6.047 1 80.31 90 GLU B C 1
ATOM 1962 O O . GLU B 1 90 ? -7.348 -27.734 -6.566 1 80.31 90 GLU B O 1
ATOM 1967 N N . ALA B 1 91 ? -8.383 -28.609 -4.754 1 87.12 91 ALA B N 1
ATOM 1968 C CA . ALA B 1 91 ? -7.402 -28.031 -3.832 1 87.12 91 ALA B CA 1
ATOM 1969 C C . ALA B 1 91 ? -6.031 -28.688 -4.02 1 87.12 91 ALA B C 1
ATOM 1971 O O . ALA B 1 91 ? -5.926 -29.891 -4.191 1 87.12 91 ALA B O 1
ATOM 1972 N N . LEU B 1 92 ? -5.066 -27.844 -4.062 1 92.88 92 LEU B N 1
ATOM 1973 C CA . LEU B 1 92 ? -3.688 -28.312 -4.176 1 92.88 92 LEU B CA 1
ATOM 1974 C C . LEU B 1 92 ? -3.279 -29.109 -2.939 1 92.88 92 LEU B C 1
ATOM 1976 O O . LEU B 1 92 ? -3.727 -28.812 -1.83 1 92.88 92 LEU B O 1
ATOM 1980 N N . THR B 1 93 ? -2.482 -30.094 -3.145 1 91.44 93 THR B N 1
ATOM 1981 C CA . THR B 1 93 ? -2.014 -30.938 -2.045 1 91.44 93 THR B CA 1
ATOM 1982 C C . THR B 1 93 ? -0.725 -30.375 -1.451 1 91.44 93 THR B C 1
ATOM 1984 O O . THR B 1 93 ? 0.088 -29.781 -2.166 1 91.44 93 THR B O 1
ATOM 1987 N N . PRO B 1 94 ? -0.637 -30.625 -0.145 1 90.31 94 PRO B N 1
ATOM 1988 C CA . PRO B 1 94 ? 0.631 -30.219 0.472 1 90.31 94 PRO B CA 1
ATOM 1989 C C . PRO B 1 94 ? 1.845 -30.797 -0.252 1 90.31 94 PRO B C 1
ATOM 1991 O O . PRO B 1 94 ? 1.809 -31.938 -0.709 1 90.31 94 PRO B O 1
ATOM 1994 N N . GLY B 1 95 ? 2.926 -29.984 -0.402 1 93.31 95 GLY B N 1
ATOM 1995 C CA . GLY B 1 95 ? 4.164 -30.438 -1.011 1 93.31 95 GLY B CA 1
ATOM 1996 C C . GLY B 1 95 ? 4.109 -30.469 -2.527 1 93.31 95 GLY B C 1
ATOM 1997 O O . GLY B 1 95 ? 4.977 -31.062 -3.174 1 93.31 95 GLY B O 1
ATOM 1998 N N . ARG B 1 96 ? 3.152 -29.906 -3.07 1 91.5 96 ARG B N 1
ATOM 1999 C CA . ARG B 1 96 ? 2.959 -29.906 -4.516 1 91.5 96 ARG B CA 1
ATOM 2000 C C . ARG B 1 96 ? 4.207 -29.406 -5.234 1 91.5 96 ARG B C 1
ATOM 2002 O O . ARG B 1 96 ? 4.523 -29.859 -6.336 1 91.5 96 ARG B O 1
ATOM 2009 N N . PHE B 1 97 ? 4.961 -28.469 -4.562 1 91.69 97 PHE B N 1
ATOM 2010 C CA . PHE B 1 97 ? 6.105 -27.844 -5.215 1 91.69 97 PHE B CA 1
ATOM 2011 C C . PHE B 1 97 ? 7.406 -28.281 -4.559 1 91.69 97 PHE B C 1
ATOM 2013 O O . PHE B 1 97 ? 8.438 -27.625 -4.719 1 91.69 97 PHE B O 1
ATOM 2020 N N . ALA B 1 98 ? 7.363 -29.375 -3.83 1 88.69 98 ALA B N 1
ATOM 2021 C CA . ALA B 1 98 ? 8.523 -29.812 -3.066 1 88.69 98 ALA B CA 1
ATOM 2022 C C . ALA B 1 98 ? 9.664 -30.234 -3.994 1 88.69 98 ALA B C 1
ATOM 2024 O O . ALA B 1 98 ? 10.836 -30 -3.688 1 88.69 98 ALA B O 1
ATOM 2025 N N . GLY B 1 99 ? 9.344 -30.859 -5.07 1 87.06 99 GLY B N 1
ATOM 2026 C CA . GLY B 1 99 ? 10.367 -31.328 -5.992 1 87.06 99 GLY B CA 1
ATOM 2027 C C . GLY B 1 99 ? 11.023 -30.219 -6.781 1 87.06 99 GLY B C 1
ATOM 2028 O O . GLY B 1 99 ? 12.18 -30.328 -7.195 1 87.06 99 GLY B O 1
ATOM 2029 N N . HIS B 1 100 ? 10.328 -29.219 -7.059 1 86.69 100 HIS B N 1
ATOM 2030 C CA . HIS B 1 100 ? 10.805 -28.031 -7.773 1 86.69 100 HIS B CA 1
ATOM 2031 C C . HIS B 1 100 ? 10.219 -26.766 -7.184 1 86.69 100 HIS B C 1
ATOM 2033 O O . HIS B 1 100 ? 9.133 -26.328 -7.586 1 86.69 100 HIS B O 1
ATOM 2039 N N . VAL B 1 101 ? 10.992 -26.188 -6.359 1 86.62 101 VAL B N 1
ATOM 2040 C CA . VAL B 1 101 ? 10.516 -25 -5.66 1 86.62 101 VAL B CA 1
ATOM 2041 C C . VAL B 1 101 ? 10.562 -23.797 -6.594 1 86.62 101 VAL B C 1
ATOM 2043 O O . VAL B 1 101 ? 11.633 -23.375 -7.035 1 86.62 101 VAL B O 1
ATOM 2046 N N . PRO B 1 102 ? 9.43 -23.266 -6.855 1 91.25 102 PRO B N 1
ATOM 2047 C CA . PRO B 1 102 ? 9.43 -22.078 -7.711 1 91.25 102 PRO B CA 1
ATOM 2048 C C . PRO B 1 102 ? 10.055 -20.859 -7.035 1 91.25 102 PRO B C 1
ATOM 2050 O O . PRO B 1 102 ? 10.164 -20.828 -5.809 1 91.25 102 PRO B O 1
ATOM 2053 N N . THR B 1 103 ? 10.469 -19.891 -7.891 1 91.69 103 THR B N 1
ATOM 2054 C CA . THR B 1 103 ? 11.07 -18.672 -7.371 1 91.69 103 THR B CA 1
ATOM 2055 C C . THR B 1 103 ? 10.039 -17.844 -6.602 1 91.69 103 THR B C 1
ATOM 2057 O O . THR B 1 103 ? 10.383 -17.125 -5.66 1 91.69 103 THR B O 1
ATOM 2060 N N . ALA B 1 104 ? 8.758 -18.016 -6.965 1 95.69 104 ALA B N 1
ATOM 2061 C CA . ALA B 1 104 ? 7.68 -17.297 -6.297 1 95.69 104 ALA B CA 1
ATOM 2062 C C . ALA B 1 104 ? 6.363 -18.062 -6.398 1 95.69 104 ALA B C 1
ATOM 2064 O O . ALA B 1 104 ? 6.129 -18.766 -7.379 1 95.69 104 ALA B O 1
ATOM 2065 N N . LEU B 1 105 ? 5.578 -17.922 -5.379 1 96.75 105 LEU B N 1
ATOM 2066 C CA . LEU B 1 105 ? 4.203 -18.406 -5.359 1 96.75 105 LEU B CA 1
ATOM 2067 C C . LEU B 1 105 ? 3.236 -17.297 -4.984 1 96.75 105 LEU B C 1
ATOM 2069 O O . LEU B 1 105 ? 3.5 -16.531 -4.059 1 96.75 105 LEU B O 1
ATOM 2073 N N . LEU B 1 106 ? 2.139 -17.219 -5.75 1 98.06 106 LEU B N 1
ATOM 2074 C CA . LEU B 1 106 ? 1.128 -16.219 -5.465 1 98.06 106 LEU B CA 1
ATOM 2075 C C . LEU B 1 106 ? -0.197 -16.859 -5.078 1 98.06 106 LEU B C 1
ATOM 2077 O O . LEU B 1 106 ? -0.523 -17.953 -5.555 1 98.06 106 LEU B O 1
ATOM 2081 N N . MET B 1 107 ? -0.858 -16.25 -4.238 1 98.06 107 MET B N 1
ATOM 2082 C CA . MET B 1 107 ? -2.256 -16.531 -3.93 1 98.06 107 MET B CA 1
ATOM 2083 C C . MET B 1 107 ? -3.129 -15.312 -4.184 1 98.06 107 MET B C 1
ATOM 2085 O O . MET B 1 107 ? -2.867 -14.234 -3.643 1 98.06 107 MET B O 1
ATOM 2089 N N . LEU B 1 108 ? -4.105 -15.484 -5.035 1 98.25 108 LEU B N 1
ATOM 2090 C CA . LEU B 1 108 ? -5.02 -14.391 -5.344 1 98.25 108 LEU B CA 1
ATOM 2091 C C . LEU B 1 108 ? -6.426 -14.703 -4.836 1 98.25 108 LEU B C 1
ATOM 2093 O O . LEU B 1 108 ? -6.898 -15.836 -4.949 1 98.25 108 LEU B O 1
ATOM 2097 N N . HIS B 1 109 ? -7.062 -13.773 -4.254 1 97.62 109 HIS B N 1
ATOM 2098 C CA . HIS B 1 109 ? -8.438 -13.844 -3.775 1 97.62 109 HIS B CA 1
ATOM 2099 C C . HIS B 1 109 ? -9.336 -12.867 -4.527 1 97.62 109 HIS B C 1
ATOM 2101 O O . HIS B 1 109 ? -9.07 -11.664 -4.535 1 97.62 109 HIS B O 1
ATOM 2107 N N . PRO B 1 110 ? -10.375 -13.352 -5.191 1 97.06 110 PRO B N 1
ATOM 2108 C CA . PRO B 1 110 ? -11.359 -12.422 -5.754 1 97.06 110 PRO B CA 1
ATOM 2109 C C . PRO B 1 110 ? -12.117 -11.648 -4.684 1 97.06 110 PRO B C 1
ATOM 2111 O O . PRO B 1 110 ? -11.992 -11.945 -3.492 1 97.06 110 PRO B O 1
ATOM 2114 N N . PRO B 1 111 ? -12.891 -10.641 -5.066 1 96.62 111 PRO B N 1
ATOM 2115 C CA . PRO B 1 111 ? -13.602 -9.82 -4.086 1 96.62 111 PRO B CA 1
ATOM 2116 C C . PRO B 1 111 ? -14.469 -10.648 -3.141 1 96.62 111 PRO B C 1
ATOM 2118 O O . PRO B 1 111 ? -14.547 -10.352 -1.946 1 96.62 111 PRO B O 1
ATOM 2121 N N . SER B 1 112 ? -15.031 -11.734 -3.578 1 94.94 112 SER B N 1
ATOM 2122 C CA . SER B 1 112 ? -15.914 -12.57 -2.77 1 94.94 112 SER B CA 1
ATOM 2123 C C . SER B 1 112 ? -15.133 -13.305 -1.682 1 94.94 112 SER B C 1
ATOM 2125 O O . SER B 1 112 ? -15.719 -13.797 -0.718 1 94.94 112 SER B O 1
ATOM 2127 N N . GLU B 1 113 ? -13.852 -13.422 -1.854 1 95.38 113 GLU B N 1
ATOM 2128 C CA . GLU B 1 113 ? -13.016 -14.133 -0.894 1 95.38 113 GLU B CA 1
ATOM 2129 C C . GLU B 1 113 ? -12.047 -13.188 -0.193 1 95.38 113 GLU B C 1
ATOM 2131 O O . GLU B 1 113 ? -11.055 -13.633 0.398 1 95.38 113 GLU B O 1
ATOM 2136 N N . THR B 1 114 ? -12.281 -11.914 -0.336 1 95.75 114 THR B N 1
ATOM 2137 C CA . THR B 1 114 ? -11.445 -10.906 0.291 1 95.75 114 THR B CA 1
ATOM 2138 C C . THR B 1 114 ? -12.188 -10.203 1.426 1 95.75 114 THR B C 1
ATOM 2140 O O . THR B 1 114 ? -13.344 -9.812 1.266 1 95.75 114 THR B O 1
ATOM 2143 N N . LYS B 1 115 ? -11.547 -10.203 2.539 1 93.31 115 LYS B N 1
ATOM 2144 C CA . LYS B 1 115 ? -12.016 -9.32 3.604 1 93.31 115 LYS B CA 1
ATOM 2145 C C . LYS B 1 115 ? -11.398 -7.93 3.479 1 93.31 115 LYS B C 1
ATOM 2147 O O . LYS B 1 115 ? -10.203 -7.75 3.748 1 93.31 115 LYS B O 1
ATOM 2152 N N . PRO B 1 116 ? -12.211 -7.016 3.148 1 92.62 116 PRO B N 1
ATOM 2153 C CA . PRO B 1 116 ? -11.656 -5.684 2.891 1 92.62 116 PRO B CA 1
ATOM 2154 C C . PRO B 1 116 ? -11.039 -5.047 4.133 1 92.62 116 PRO B C 1
ATOM 2156 O O . PRO B 1 116 ? -11.547 -5.227 5.242 1 92.62 116 PRO B O 1
ATOM 2159 N N . THR B 1 117 ? -9.867 -4.293 3.922 1 91.19 117 THR B N 1
ATOM 2160 C CA . THR B 1 117 ? -9.172 -3.625 5.016 1 91.19 117 THR B CA 1
ATOM 2161 C C . THR B 1 117 ? -10.023 -2.498 5.594 1 91.19 117 THR B C 1
ATOM 2163 O O . THR B 1 117 ? -9.969 -2.221 6.793 1 91.19 117 THR B O 1
ATOM 2166 N N . LEU B 1 118 ? -10.812 -1.864 4.738 1 93 118 LEU B N 1
ATOM 2167 C CA . LEU B 1 118 ? -11.719 -0.783 5.113 1 93 118 LEU B CA 1
ATOM 2168 C C . LEU B 1 118 ? -13.133 -1.075 4.637 1 93 118 LEU B C 1
ATOM 2170 O O . LEU B 1 118 ? -13.328 -1.735 3.613 1 93 118 LEU B O 1
ATOM 2174 N N . PRO B 1 119 ? -14.117 -0.638 5.371 1 86.69 119 PRO B N 1
ATOM 2175 C CA . PRO B 1 119 ? -15.508 -0.895 4.988 1 86.69 119 PRO B CA 1
ATOM 2176 C C . PRO B 1 119 ? -15.852 -0.35 3.604 1 86.69 119 PRO B C 1
ATOM 2178 O O . PRO B 1 119 ? -16.688 -0.923 2.9 1 86.69 119 PRO B O 1
ATOM 2181 N N . GLU B 1 120 ? -15.18 0.696 3.172 1 91 120 GLU B N 1
ATOM 2182 C CA . GLU B 1 120 ? -15.492 1.322 1.891 1 91 120 GLU B CA 1
ATOM 2183 C C . GLU B 1 120 ? -14.812 0.59 0.737 1 91 120 GLU B C 1
ATOM 2185 O O . GLU B 1 120 ? -15.062 0.9 -0.431 1 91 120 GLU B O 1
ATOM 2190 N N . CYS B 1 121 ? -14.039 -0.484 1.011 1 91.12 121 CYS B N 1
ATOM 2191 C CA . CYS B 1 121 ? -13.32 -1.219 -0.024 1 91.12 121 CYS B CA 1
ATOM 2192 C C . CYS B 1 121 ? -13.992 -2.557 -0.308 1 91.12 121 CYS B C 1
ATOM 2194 O O . CYS B 1 121 ? -13.312 -3.549 -0.586 1 91.12 121 CYS B O 1
ATOM 2196 N N . ALA B 1 122 ? -15.289 -2.771 -0.19 1 87.62 122 ALA B N 1
ATOM 2197 C CA . ALA B 1 122 ? -16.031 -4.023 -0.281 1 87.62 122 ALA B CA 1
ATOM 2198 C C . ALA B 1 122 ? -15.805 -4.703 -1.628 1 87.62 122 ALA B C 1
ATOM 2200 O O . ALA B 1 122 ? -15.867 -5.93 -1.731 1 87.62 122 ALA B O 1
ATOM 2201 N N . GLY B 1 123 ? -15.266 -4.086 -2.656 1 91.69 123 GLY B N 1
ATOM 2202 C CA . GLY B 1 123 ? -15.078 -4.672 -3.975 1 91.69 123 GLY B CA 1
ATOM 2203 C C . GLY B 1 123 ? -13.617 -4.93 -4.309 1 91.69 123 GLY B C 1
ATOM 2204 O O . GLY B 1 123 ? -13.297 -5.281 -5.445 1 91.69 123 GLY B O 1
ATOM 2205 N N . ALA B 1 124 ? -12.867 -4.961 -3.27 1 96.38 124 ALA B N 1
ATOM 2206 C CA . ALA B 1 124 ? -11.438 -5.141 -3.504 1 96.38 124 ALA B CA 1
ATOM 2207 C C . ALA B 1 124 ? -11.07 -6.621 -3.578 1 96.38 124 ALA B C 1
ATOM 2209 O O . ALA B 1 124 ? -11.711 -7.457 -2.936 1 96.38 124 ALA B O 1
ATOM 2210 N N . ALA B 1 125 ? -10.164 -6.922 -4.418 1 98.31 125 ALA B N 1
ATOM 2211 C CA . ALA B 1 125 ? -9.484 -8.211 -4.383 1 98.31 125 ALA B CA 1
ATOM 2212 C C . ALA B 1 125 ? -8.188 -8.125 -3.574 1 98.31 125 ALA B C 1
ATOM 2214 O O . ALA B 1 125 ? -7.73 -7.027 -3.246 1 98.31 125 ALA B O 1
ATOM 2215 N N . SER B 1 126 ? -7.672 -9.25 -3.199 1 98.31 126 SER B N 1
ATOM 2216 C CA . SER B 1 126 ? -6.426 -9.281 -2.439 1 98.31 126 SER B CA 1
ATOM 2217 C C . SER B 1 126 ? -5.555 -10.461 -2.857 1 98.31 126 SER B C 1
ATOM 2219 O O . SER B 1 126 ? -5.984 -11.312 -3.639 1 98.31 126 SER B O 1
ATOM 2221 N N . GLY B 1 127 ? -4.312 -10.422 -2.367 1 98.38 127 GLY B N 1
ATOM 2222 C CA . GLY B 1 127 ? -3.398 -11.516 -2.656 1 98.38 127 GLY B CA 1
ATOM 2223 C C . GLY B 1 127 ? -2.094 -11.422 -1.89 1 98.38 127 GLY B C 1
ATOM 2224 O O . GLY B 1 127 ? -1.872 -10.461 -1.148 1 98.38 127 GLY B O 1
ATOM 2225 N N . CYS B 1 128 ? -1.347 -12.453 -2.105 1 97.88 128 CYS B N 1
ATOM 2226 C CA . CYS B 1 128 ? -0.042 -12.57 -1.464 1 97.88 128 CYS B CA 1
ATOM 2227 C C . CYS B 1 128 ? 0.97 -13.219 -2.398 1 97.88 128 CYS B C 1
ATOM 2229 O O . CYS B 1 128 ? 0.602 -14.039 -3.248 1 97.88 128 CYS B O 1
ATOM 2231 N N . VAL B 1 129 ? 2.229 -12.789 -2.32 1 98.12 129 VAL B N 1
ATOM 2232 C CA . VAL B 1 129 ? 3.322 -13.469 -3.008 1 98.12 129 VAL B CA 1
ATOM 2233 C C . VAL B 1 129 ? 4.371 -13.922 -1.991 1 98.12 129 VAL B C 1
ATOM 2235 O O . VAL B 1 129 ? 4.738 -13.164 -1.092 1 98.12 129 VAL B O 1
ATOM 2238 N N . LEU B 1 130 ? 4.73 -15.109 -2.018 1 97.06 130 LEU B N 1
ATOM 2239 C CA . LEU B 1 130 ? 5.789 -15.688 -1.195 1 97.06 130 LEU B CA 1
ATOM 2240 C C . LEU B 1 130 ? 7.031 -15.969 -2.029 1 97.06 130 LEU B C 1
ATOM 2242 O O . LEU B 1 130 ? 6.953 -16.625 -3.068 1 97.06 130 LEU B O 1
ATOM 2246 N N . LEU B 1 131 ? 8.094 -15.383 -1.646 1 95.81 131 LEU B N 1
ATOM 2247 C CA . LEU B 1 131 ? 9.422 -15.602 -2.213 1 95.81 131 LEU B CA 1
ATOM 2248 C C . LEU B 1 131 ? 10.273 -16.469 -1.284 1 95.81 131 LEU B C 1
ATOM 2250 O O . LEU B 1 131 ? 10.852 -15.961 -0.323 1 95.81 131 LEU B O 1
ATOM 2254 N N . PRO B 1 132 ? 10.203 -17.781 -1.595 1 90.56 132 PRO B N 1
ATOM 2255 C CA . PRO B 1 132 ? 10.891 -18.703 -0.675 1 90.56 132 PRO B CA 1
ATOM 2256 C C . PRO B 1 132 ? 12.375 -18.375 -0.525 1 90.56 132 PRO B C 1
ATOM 2258 O O . PRO B 1 132 ? 13.031 -18.016 -1.502 1 90.56 132 PRO B O 1
ATOM 2261 N N . GLY B 1 133 ? 12.734 -18.25 0.743 1 84.56 133 GLY B N 1
ATOM 2262 C CA . GLY B 1 133 ? 14.164 -18.188 1.004 1 84.56 133 GLY B CA 1
ATOM 2263 C C . GLY B 1 133 ? 14.859 -19.531 0.811 1 84.56 133 GLY B C 1
ATOM 2264 O O . GLY B 1 133 ? 14.203 -20.547 0.561 1 84.56 133 GLY B O 1
ATOM 2265 N N . VAL B 1 134 ? 16.172 -19.328 0.643 1 69.44 134 VAL B N 1
ATOM 2266 C CA . VAL B 1 134 ? 17 -20.547 0.613 1 69.44 134 VAL B CA 1
ATOM 2267 C C . VAL B 1 134 ? 17.688 -20.734 1.96 1 69.44 134 VAL B C 1
ATOM 2269 O O . VAL B 1 134 ? 18.766 -20.172 2.197 1 69.44 134 VAL B O 1
ATOM 2272 N N . PRO B 1 135 ? 16.875 -21.391 2.865 1 59.09 135 PRO B N 1
ATOM 2273 C CA . PRO B 1 135 ? 17.328 -21.484 4.254 1 59.09 135 PRO B CA 1
ATOM 2274 C C . PRO B 1 135 ? 18.812 -21.828 4.363 1 59.09 135 PRO B C 1
ATOM 2276 O O . PRO B 1 135 ? 19.531 -21.234 5.168 1 59.09 135 PRO B O 1
ATOM 2279 N N . HIS B 1 136 ? 19.156 -22.797 3.594 1 62.19 136 HIS B N 1
ATOM 2280 C CA . HIS B 1 136 ? 20.531 -23.234 3.768 1 62.19 136 HIS B CA 1
ATOM 2281 C C . HIS B 1 136 ? 21.516 -22.141 3.357 1 62.19 136 HIS B C 1
ATOM 2283 O O . HIS B 1 136 ? 22.703 -22.203 3.711 1 62.19 136 HIS B O 1
ATOM 2289 N N . LEU B 1 137 ? 21.031 -21.203 2.6 1 64.81 137 LEU B N 1
ATOM 2290 C CA . LEU B 1 137 ? 21.875 -20.094 2.191 1 64.81 137 LEU B CA 1
ATOM 2291 C C . LEU B 1 137 ? 21.625 -18.859 3.068 1 64.81 137 LEU B C 1
ATOM 2293 O O . LEU B 1 137 ? 22.203 -17.797 2.842 1 64.81 137 LEU B O 1
ATOM 2297 N N . GLY B 1 138 ? 20.797 -19.109 4.043 1 64.25 138 GLY B N 1
ATOM 2298 C CA . GLY B 1 138 ? 20.516 -18.016 4.953 1 64.25 138 GLY B CA 1
ATOM 2299 C C . GLY B 1 138 ? 19.562 -16.984 4.367 1 64.25 138 GLY B C 1
ATOM 2300 O O . GLY B 1 138 ? 19.438 -15.875 4.895 1 64.25 138 GLY B O 1
ATOM 2301 N N . LEU B 1 139 ? 19.047 -17.375 3.246 1 70 139 LEU B N 1
ATOM 2302 C CA . LEU B 1 139 ? 18.125 -16.422 2.625 1 70 139 LEU B CA 1
ATOM 2303 C C . LEU B 1 139 ? 16.734 -16.531 3.24 1 70 139 LEU B C 1
ATOM 2305 O O . LEU B 1 139 ? 16.188 -17.641 3.359 1 70 139 LEU B O 1
ATOM 2309 N N . GLU B 1 140 ? 16.359 -15.469 3.652 1 85.94 140 GLU B N 1
ATOM 2310 C CA . GLU B 1 140 ? 15.102 -15.391 4.398 1 85.94 140 GLU B CA 1
ATOM 2311 C C . GLU B 1 140 ? 13.898 -15.359 3.459 1 85.94 140 GLU B C 1
ATOM 2313 O O . GLU B 1 140 ? 14.023 -14.961 2.297 1 85.94 140 GLU B O 1
ATOM 2318 N N . HIS B 1 141 ? 12.844 -15.938 3.951 1 91.19 141 HIS B N 1
ATOM 2319 C CA . HIS B 1 141 ? 11.578 -15.812 3.238 1 91.19 141 HIS B CA 1
ATOM 2320 C C . HIS B 1 141 ? 11.133 -14.352 3.16 1 91.19 141 HIS B C 1
ATOM 2322 O O . HIS B 1 141 ? 11.312 -13.594 4.113 1 91.19 141 HIS B O 1
ATOM 2328 N N . ARG B 1 142 ? 10.664 -14.016 2.041 1 94.81 142 ARG B N 1
ATOM 2329 C CA . ARG B 1 142 ? 10.055 -12.703 1.847 1 94.81 142 ARG B CA 1
ATOM 2330 C C . ARG B 1 142 ? 8.633 -12.836 1.316 1 94.81 142 ARG B C 1
ATOM 2332 O O . ARG B 1 142 ? 8.281 -13.852 0.715 1 94.81 142 ARG B O 1
ATOM 2339 N N . ALA B 1 143 ? 7.859 -11.875 1.668 1 97.06 143 ALA B N 1
ATOM 2340 C CA . ALA B 1 143 ? 6.477 -11.906 1.203 1 97.06 143 ALA B CA 1
ATOM 2341 C C . ALA B 1 143 ? 5.91 -10.5 1.071 1 97.06 143 ALA B C 1
ATOM 2343 O O . ALA B 1 143 ? 6.484 -9.539 1.597 1 97.06 143 ALA B O 1
ATOM 2344 N N . ALA B 1 144 ? 4.918 -10.398 0.304 1 97.75 144 ALA B N 1
ATOM 2345 C CA . ALA B 1 144 ? 4.125 -9.18 0.198 1 97.75 144 ALA B CA 1
ATOM 2346 C C . ALA B 1 144 ? 2.635 -9.492 0.143 1 97.75 144 ALA B C 1
ATOM 2348 O O . ALA B 1 144 ? 2.238 -10.562 -0.331 1 97.75 144 ALA B O 1
ATOM 2349 N N . TRP B 1 145 ? 1.796 -8.648 0.681 1 98.12 145 TRP B N 1
ATOM 2350 C CA . TRP B 1 145 ? 0.338 -8.68 0.624 1 98.12 145 TRP B CA 1
ATOM 2351 C C . TRP B 1 145 ? -0.216 -7.41 -0.011 1 98.12 145 TRP B C 1
ATOM 2353 O O . TRP B 1 145 ? 0.293 -6.316 0.234 1 98.12 145 TRP B O 1
ATOM 2363 N N . ALA B 1 146 ? -1.189 -7.617 -0.856 1 98.5 146 ALA B N 1
ATOM 2364 C CA . ALA B 1 146 ? -1.763 -6.457 -1.533 1 98.5 146 ALA B CA 1
ATOM 2365 C C . ALA B 1 146 ? -3.285 -6.551 -1.594 1 98.5 146 ALA B C 1
ATOM 2367 O O . ALA B 1 146 ? -3.844 -7.652 -1.579 1 98.5 146 ALA B O 1
ATOM 2368 N N . GLU B 1 147 ? -3.969 -5.445 -1.601 1 98.38 147 GLU B N 1
ATOM 2369 C CA . GLU B 1 147 ? -5.395 -5.258 -1.839 1 98.38 147 GLU B CA 1
ATOM 2370 C C . GLU B 1 147 ? -5.645 -4.137 -2.842 1 98.38 147 GLU B C 1
ATOM 2372 O O . GLU B 1 147 ? -5.02 -3.076 -2.764 1 98.38 147 GLU B O 1
ATOM 2377 N N . ALA B 1 148 ? -6.496 -4.41 -3.777 1 96.94 148 ALA B N 1
ATOM 2378 C CA . ALA B 1 148 ? -6.785 -3.404 -4.797 1 96.94 148 ALA B CA 1
ATOM 2379 C C . ALA B 1 148 ? -8.227 -3.521 -5.289 1 96.94 148 ALA B C 1
ATOM 2381 O O . ALA B 1 148 ? -8.812 -4.605 -5.262 1 96.94 148 ALA B O 1
ATOM 2382 N N . GLU B 1 149 ? -8.703 -2.352 -5.73 1 94.75 149 GLU B N 1
ATOM 2383 C CA . GLU B 1 149 ? -10.047 -2.291 -6.309 1 94.75 149 GLU B CA 1
ATOM 2384 C C . GLU B 1 149 ? -10 -2.396 -7.832 1 94.75 149 GLU B C 1
ATOM 2386 O O . GLU B 1 149 ? -8.93 -2.254 -8.43 1 94.75 149 GLU B O 1
ATOM 2391 N N . SER B 1 150 ? -11.164 -2.588 -8.406 1 90.81 150 SER B N 1
ATOM 2392 C CA . SER B 1 150 ? -11.242 -2.809 -9.844 1 90.81 150 SER B CA 1
ATOM 2393 C C . SER B 1 150 ? -10.852 -1.552 -10.617 1 90.81 150 SER B C 1
ATOM 2395 O O . SER B 1 150 ? -10.484 -1.629 -11.797 1 90.81 150 SER B O 1
ATOM 2397 N N . ASP B 1 151 ? -10.898 -0.365 -9.945 1 88.25 151 ASP B N 1
ATOM 2398 C CA . ASP B 1 151 ? -10.531 0.872 -10.633 1 88.25 151 ASP B CA 1
ATOM 2399 C C . ASP B 1 151 ? -9.023 1.107 -10.57 1 88.25 151 ASP B C 1
ATOM 2401 O O . ASP B 1 151 ? -8.531 2.129 -11.055 1 88.25 151 ASP B O 1
ATOM 2405 N N . GLY B 1 152 ? -8.391 0.163 -9.891 1 88.38 152 GLY B N 1
ATOM 2406 C CA . GLY B 1 152 ? -6.934 0.228 -9.883 1 88.38 152 GLY B CA 1
ATOM 2407 C C . GLY B 1 152 ? -6.367 0.782 -8.586 1 88.38 152 GLY B C 1
ATOM 2408 O O . GLY B 1 152 ? -5.152 0.782 -8.383 1 88.38 152 GLY B O 1
ATOM 2409 N N . THR B 1 153 ? -7.215 1.227 -7.75 1 91.19 153 THR B N 1
ATOM 2410 C CA . THR B 1 153 ? -6.762 1.8 -6.488 1 91.19 153 THR B CA 1
ATOM 2411 C C . THR B 1 153 ? -6.227 0.711 -5.562 1 91.19 153 THR B C 1
ATOM 2413 O O . THR B 1 153 ? -6.934 -0.25 -5.254 1 91.19 153 THR B O 1
ATOM 2416 N N . VAL B 1 154 ? -4.984 0.908 -5.199 1 95.38 154 VAL B N 1
ATOM 2417 C CA . VAL B 1 154 ? -4.402 0.033 -4.191 1 95.38 154 VAL B CA 1
ATOM 2418 C C . VAL B 1 154 ? -4.801 0.515 -2.797 1 95.38 154 VAL B C 1
ATOM 2420 O O . VAL B 1 154 ? -4.574 1.675 -2.445 1 95.38 154 VAL B O 1
ATOM 2423 N N . THR B 1 155 ? -5.367 -0.355 -2.01 1 96.56 155 THR B N 1
ATOM 2424 C CA . THR B 1 155 ? -5.863 0.071 -0.707 1 96.56 155 THR B CA 1
ATOM 2425 C C . THR B 1 155 ? -4.984 -0.481 0.413 1 96.56 155 THR B C 1
ATOM 2427 O O . THR B 1 155 ? -5.066 -0.025 1.556 1 96.56 155 THR B O 1
ATOM 2430 N N . SER B 1 156 ? -4.176 -1.437 0.07 1 97.69 156 SER B N 1
ATOM 2431 C CA . SER B 1 156 ? -3.221 -1.979 1.033 1 97.69 156 SER B CA 1
ATOM 2432 C C . SER B 1 156 ? -2.02 -2.602 0.331 1 97.69 156 SER B C 1
ATOM 2434 O O . SER B 1 156 ? -2.168 -3.244 -0.711 1 97.69 156 SER B O 1
ATOM 2436 N N . LEU B 1 157 ? -0.924 -2.406 0.844 1 98.25 157 LEU B N 1
ATOM 2437 C CA . LEU B 1 157 ? 0.316 -2.994 0.351 1 98.25 157 LEU B CA 1
ATOM 2438 C C . LEU B 1 157 ? 1.346 -3.109 1.47 1 98.25 157 LEU B C 1
ATOM 2440 O O . LEU B 1 157 ? 1.781 -2.098 2.023 1 98.25 157 LEU B O 1
ATOM 2444 N N . VAL B 1 158 ? 1.722 -4.34 1.792 1 97.19 158 VAL B N 1
ATOM 2445 C CA . VAL B 1 158 ? 2.672 -4.617 2.865 1 97.19 158 VAL B CA 1
ATOM 2446 C C . VAL B 1 158 ? 3.701 -5.645 2.395 1 97.19 158 VAL B C 1
ATOM 2448 O O . VAL B 1 158 ? 3.348 -6.629 1.743 1 97.19 158 VAL B O 1
ATOM 2451 N N . SER B 1 159 ? 4.938 -5.371 2.652 1 96.44 159 SER B N 1
ATOM 2452 C CA . SER B 1 159 ? 5.996 -6.332 2.369 1 96.44 159 SER B CA 1
ATOM 2453 C C . SER B 1 159 ? 6.805 -6.648 3.621 1 96.44 159 SER B C 1
ATOM 2455 O O . SER B 1 159 ? 6.949 -5.805 4.508 1 96.44 159 SER B O 1
ATOM 2457 N N . ARG B 1 160 ? 7.281 -7.84 3.693 1 93.5 160 ARG B N 1
ATOM 2458 C CA . ARG B 1 160 ? 8.07 -8.273 4.844 1 93.5 160 ARG B CA 1
ATOM 2459 C C . ARG B 1 160 ? 9.258 -9.125 4.402 1 93.5 160 ARG B C 1
ATOM 2461 O O . ARG B 1 160 ? 9.141 -9.93 3.482 1 93.5 160 ARG B O 1
ATOM 2468 N N . VAL B 1 161 ? 10.375 -8.867 5.039 1 90.75 161 VAL B N 1
ATOM 2469 C CA . VAL B 1 161 ? 11.562 -9.688 4.863 1 90.75 161 VAL B CA 1
ATOM 2470 C C . VAL B 1 161 ? 11.82 -10.508 6.125 1 90.75 161 VAL B C 1
ATOM 2472 O O . VAL B 1 161 ? 11.727 -9.992 7.238 1 90.75 161 VAL B O 1
ATOM 2475 N N . GLY B 1 162 ? 12.148 -11.719 5.988 1 90 162 GLY B N 1
ATOM 2476 C CA . GLY B 1 162 ? 12.492 -12.57 7.117 1 90 162 GLY B CA 1
ATOM 2477 C C . GLY B 1 162 ? 11.289 -12.945 7.961 1 90 162 GLY B C 1
ATOM 2478 O O . GLY B 1 162 ? 11.375 -12.992 9.188 1 90 162 GLY B O 1
ATOM 2479 N N . LEU B 1 163 ? 10.172 -13.203 7.289 1 90.12 163 LEU B N 1
ATOM 2480 C CA . LEU B 1 163 ? 8.945 -13.523 8.008 1 90.12 163 LEU B CA 1
ATOM 2481 C C . LEU B 1 163 ? 8.875 -15.016 8.32 1 90.12 163 LEU B C 1
ATOM 2483 O O . LEU B 1 163 ? 9.57 -15.82 7.691 1 90.12 163 LEU B O 1
ATOM 2487 N N . ASP B 1 164 ? 8.172 -15.305 9.367 1 90.94 164 ASP B N 1
ATOM 2488 C CA . ASP B 1 164 ? 7.727 -16.672 9.617 1 90.94 164 ASP B CA 1
ATOM 2489 C C . ASP B 1 164 ? 6.496 -17 8.773 1 90.94 164 ASP B C 1
ATOM 2491 O O . ASP B 1 164 ? 5.426 -16.438 8.977 1 90.94 164 ASP B O 1
ATOM 2495 N N . PRO B 1 165 ? 6.652 -17.953 7.895 1 89.88 165 PRO B N 1
ATOM 2496 C CA . PRO B 1 165 ? 5.555 -18.219 6.961 1 89.88 165 PRO B CA 1
ATOM 2497 C C . PRO B 1 165 ? 4.266 -18.625 7.668 1 89.88 165 PRO B C 1
ATOM 2499 O O . PRO B 1 165 ? 3.174 -18.453 7.117 1 89.88 165 PRO B O 1
ATOM 2502 N N . ILE B 1 166 ? 4.281 -19.109 8.852 1 92.12 166 ILE B N 1
ATOM 2503 C CA . ILE B 1 166 ? 3.076 -19.594 9.508 1 92.12 166 ILE B CA 1
ATOM 2504 C C . ILE B 1 166 ? 2.357 -18.438 10.195 1 92.12 166 ILE B C 1
ATOM 2506 O O . ILE B 1 166 ? 1.282 -18.625 10.773 1 92.12 166 ILE B O 1
ATOM 2510 N N . SER B 1 167 ? 2.828 -17.234 10.109 1 91.12 167 SER B N 1
ATOM 2511 C CA . SER B 1 167 ? 2.277 -16.078 10.805 1 91.12 167 SER B CA 1
ATOM 2512 C C . SER B 1 167 ? 1.085 -15.492 10.055 1 91.12 167 SER B C 1
ATOM 2514 O O . SER B 1 167 ? 0.367 -14.641 10.586 1 91.12 167 SER B O 1
ATOM 2516 N N . ASP B 1 168 ? 0.866 -15.922 8.891 1 94.38 168 ASP B N 1
ATOM 2517 C CA . ASP B 1 168 ? -0.24 -15.492 8.039 1 94.38 168 ASP B CA 1
ATOM 2518 C C . ASP B 1 168 ? -0.885 -16.688 7.336 1 94.38 168 ASP B C 1
ATOM 2520 O O . ASP B 1 168 ? -0.188 -17.578 6.848 1 94.38 168 ASP B O 1
ATOM 2524 N N . PRO B 1 169 ? -2.17 -16.656 7.289 1 93.62 169 PRO B N 1
ATOM 2525 C CA . PRO B 1 169 ? -2.84 -17.812 6.707 1 93.62 169 PRO B CA 1
ATOM 2526 C C . PRO B 1 169 ? -2.43 -18.078 5.262 1 93.62 169 PRO B C 1
ATOM 2528 O O . PRO B 1 169 ? -2.238 -19.234 4.867 1 93.62 169 PRO B O 1
ATOM 2531 N N . ASP B 1 170 ? -2.307 -17.094 4.484 1 95.56 170 ASP B N 1
ATOM 2532 C CA . ASP B 1 170 ? -1.976 -17.266 3.074 1 95.56 170 ASP B CA 1
ATOM 2533 C C . ASP B 1 170 ? -0.556 -17.812 2.908 1 95.56 170 ASP B C 1
ATOM 2535 O O . ASP B 1 170 ? -0.332 -18.766 2.164 1 95.56 170 ASP B O 1
ATOM 2539 N N . THR B 1 171 ? 0.394 -17.188 3.635 1 95.44 171 THR B N 1
ATOM 2540 C CA . THR B 1 171 ? 1.774 -17.656 3.523 1 95.44 171 THR B CA 1
ATOM 2541 C C . THR B 1 171 ? 1.928 -19.047 4.109 1 95.44 171 THR B C 1
ATOM 2543 O O . THR B 1 171 ? 2.748 -19.844 3.637 1 95.44 171 THR B O 1
ATOM 2546 N N . ALA B 1 172 ? 1.177 -19.359 5.16 1 94.25 172 ALA B N 1
ATOM 2547 C CA . ALA B 1 172 ? 1.207 -20.703 5.727 1 94.25 172 ALA B CA 1
ATOM 2548 C C . ALA B 1 172 ? 0.786 -21.75 4.695 1 94.25 172 ALA B C 1
ATOM 2550 O O . ALA B 1 172 ? 1.428 -22.797 4.562 1 94.25 172 ALA B O 1
ATOM 2551 N N . VAL B 1 173 ? -0.313 -21.484 3.955 1 94.5 173 VAL B N 1
ATOM 2552 C CA . VAL B 1 173 ? -0.785 -22.391 2.912 1 94.5 173 VAL B CA 1
ATOM 2553 C C . VAL B 1 173 ? 0.283 -22.547 1.831 1 94.5 173 VAL B C 1
ATOM 2555 O O . VAL B 1 173 ? 0.605 -23.656 1.411 1 94.5 173 VAL B O 1
ATOM 2558 N N . LEU B 1 174 ? 0.887 -21.391 1.379 1 95.75 174 LEU B N 1
ATOM 2559 C CA . LEU B 1 174 ? 1.908 -21.438 0.337 1 95.75 174 LEU B CA 1
ATOM 2560 C C . LEU B 1 174 ? 3.135 -22.219 0.81 1 95.75 174 LEU B C 1
ATOM 2562 O O . LEU B 1 174 ? 3.723 -22.984 0.045 1 95.75 174 LEU B O 1
ATOM 2566 N N . ALA B 1 175 ? 3.484 -22.016 2.076 1 92.88 175 ALA B N 1
ATOM 2567 C CA . ALA B 1 175 ? 4.617 -22.75 2.643 1 92.88 175 ALA B CA 1
ATOM 2568 C C . ALA B 1 175 ? 4.348 -24.25 2.658 1 92.88 175 ALA B C 1
ATOM 2570 O O . ALA B 1 175 ? 5.246 -25.047 2.383 1 92.88 175 ALA B O 1
ATOM 2571 N N . MET B 1 176 ? 3.135 -24.562 2.998 1 93 176 MET B N 1
ATOM 2572 C CA . MET B 1 176 ? 2.74 -25.969 3.008 1 93 176 MET B CA 1
ATOM 2573 C C . MET B 1 176 ? 2.885 -26.578 1.619 1 93 176 MET B C 1
ATOM 2575 O O . MET B 1 176 ? 3.283 -27.75 1.488 1 93 176 MET B O 1
ATOM 2579 N N . LEU B 1 177 ? 2.566 -25.828 0.628 1 94.38 177 LEU B N 1
ATOM 2580 C CA . LEU B 1 177 ? 2.676 -26.312 -0.742 1 94.38 177 LEU B CA 1
ATOM 2581 C C . LEU B 1 177 ? 4.137 -26.5 -1.141 1 94.38 177 LEU B C 1
ATOM 2583 O O . LEU B 1 177 ? 4.453 -27.328 -2 1 94.38 177 LEU B O 1
ATOM 2587 N N . LEU B 1 178 ? 5.043 -25.719 -0.48 1 92 178 LEU B N 1
ATOM 2588 C CA . LEU B 1 178 ? 6.469 -25.781 -0.785 1 92 178 LEU B CA 1
ATOM 2589 C C . LEU B 1 178 ? 7.148 -26.906 -0.023 1 92 178 LEU B C 1
ATOM 2591 O O . LEU B 1 178 ? 8.227 -27.359 -0.406 1 92 178 LEU B O 1
ATOM 2595 N N . ALA B 1 179 ? 6.566 -27.188 1.159 1 84.31 179 ALA B N 1
ATOM 2596 C CA . ALA B 1 179 ? 7.199 -28.141 2.068 1 84.31 179 ALA B CA 1
ATOM 2597 C C . ALA B 1 179 ? 7.156 -29.562 1.495 1 84.31 179 ALA B C 1
ATOM 2599 O O . ALA B 1 179 ? 6.188 -29.938 0.835 1 84.31 179 ALA B O 1
ATOM 2600 N N . ALA B 1 180 ? 8.273 -30.125 1.53 1 67.38 180 ALA B N 1
ATOM 2601 C CA . ALA B 1 180 ? 8.367 -31.547 1.207 1 67.38 180 ALA B CA 1
ATOM 2602 C C . ALA B 1 180 ? 7.883 -32.406 2.371 1 67.38 180 ALA B C 1
ATOM 2604 O O . ALA B 1 180 ? 7.973 -32 3.531 1 67.38 180 ALA B O 1
#

Radius of gyration: 22.58 Å; Cα contacts (8 Å, |Δi|>4): 842; chains: 2; bounding box: 64×67×55 Å

pLDDT: mean 88.88, std 13.79, range [26.58, 98.5]

Nearest PDB structures (foldseek):
  6s5l-assembly1_I  TM=6.358E-01  e=5.326E+00  Nostoc sp. PCC 7120 = FACHB-418
  6s5l-assembly1_D  TM=5.948E-01  e=6.318E+00  Nostoc sp. PCC 7120 = FACHB-418
  1l3a-assembly1_C  TM=2.943E-01  e=6.318E+00  Solanum tuberosum
  6s5l-assembly1_I  TM=6.350E-01  e=7.082E+00  Nostoc sp. PCC 7120 = FACHB-418
  4koq-assembly1_A  TM=3.268E-01  e=1.612E+00  Arabidopsis thaliana